Protein AF-A0A941VTG6-F1 (afdb_monomer)

Foldseek 3Di:
DVVVVCVVPDDDDQVCRVCVVAPQQPQQSQLVCQCVPPDPVSHQPDPVSSVVSNVVSVVPDPVVRVVPPDPPPPPPPPDPPPDDDDPDDDDDDDDDDDDDDDDDDDDPDDDDDDDDDDDDDDDDDDDDDDPDDDDDDDDDDDDPDDDDDDDPDPDPPPPPPVPPPPPDQDDQDDPVLCVDPVNNVVNLVSLVVLLPDPPRALLSNLVSLQSNLSSCVNVLVLVSSLVSLVVSLVSLVVHDDDPVSVVSNVVSVVVNVVSVVSVVVPDDD

Solvent-accessible surface area (backbone atoms only — not comparable to full-atom values): 17622 Å² total; per-residue (Å²): 115,70,72,59,54,51,65,72,68,48,78,80,79,51,69,56,78,74,38,71,93,50,93,70,53,70,55,44,53,50,51,50,51,27,63,66,38,91,49,74,88,57,29,55,93,42,73,67,56,43,50,55,51,48,51,56,30,54,72,70,48,59,69,83,64,63,74,64,68,77,80,73,72,77,75,74,78,82,62,84,77,77,80,73,77,85,77,84,76,90,73,82,82,88,89,81,81,88,83,88,88,80,86,90,88,86,90,86,86,86,82,80,95,79,91,79,87,78,82,85,77,79,91,77,81,89,76,84,84,82,85,78,84,83,81,82,81,83,91,79,80,95,72,92,71,82,78,75,86,76,72,84,72,75,73,78,75,80,68,78,71,81,77,77,72,80,68,76,81,76,78,81,69,57,73,68,41,46,71,37,80,88,39,22,65,60,36,33,54,53,21,52,52,45,42,69,37,86,86,48,54,42,59,58,24,15,52,20,26,36,52,37,13,51,44,27,46,77,70,70,37,37,73,61,12,48,55,26,37,54,51,13,49,60,34,40,71,72,28,77,86,52,74,69,46,53,53,51,49,51,52,46,52,53,51,47,54,52,40,53,53,54,49,57,74,69,52,80,133

pLDDT: mean 77.05, std 21.74, range [31.14, 98.44]

Sequence (269 aa):
RETLTARLTSRPRSLQEAAPDRPLPAELQAVMDRALARRPEERHASAVEFAAALDAALDSMPADAADATPTVRLDTATGPVRSVPPTVRVRSLAWVARVGLGVVILASAAIGIRQAMAPAAPDAPAGPSSAGNATVPPAVGDSVVSPPPASPRPAPAQRDRAGALTDPIPALPEPDAVLSPETRDASRARAEQIYRRPDAAPVLRAQAAFIVAQVFGEQGRYGDAETWVRRAAAVNDSAPTGGERDRRAERYRSFLSQIQLKQKDTTPP

Radius of gyration: 32.06 Å; Cα contacts (8 Å, |Δi|>4): 147; chains: 1; bounding box: 77×91×73 Å

Nearest PDB structures (foldseek):
  5bt1-assembly1_B  TM=7.807E-01  e=9.237E-01  Saccharomyces cerevisiae S288C
  8rte-assembly1_A  TM=8.018E-01  e=1.020E+00  Bacillus phage phi105
  5bt1-assembly1_A  TM=6.461E-01  e=6.534E-01  Saccharomyces cerevisiae S288C
  5a7d-assembly4_D  TM=8.139E-01  e=2.610E+00  Drosophila melanogaster

Mean predicted aligned error: 18.2 Å

Structure (mmCIF, N/CA/C/O backbone):
data_AF-A0A941VTG6-F1
#
_entry.id   AF-A0A941VTG6-F1
#
loop_
_atom_site.group_PDB
_atom_site.id
_atom_site.type_symbol
_atom_site.label_atom_id
_atom_site.label_alt_id
_atom_site.label_comp_id
_atom_site.label_asym_id
_atom_site.label_entity_id
_atom_site.label_seq_id
_atom_site.pdbx_PDB_ins_code
_atom_site.Cartn_x
_atom_site.Cartn_y
_atom_site.Cartn_z
_atom_site.occupancy
_atom_site.B_iso_or_equiv
_atom_site.auth_seq_id
_atom_site.auth_comp_id
_atom_site.auth_asym_id
_atom_site.auth_atom_id
_atom_site.pdbx_PDB_model_num
ATOM 1 N N . ARG A 1 1 ? 10.670 22.677 34.394 1.00 61.47 1 ARG A N 1
ATOM 2 C CA . ARG A 1 1 ? 9.492 23.306 33.740 1.00 61.47 1 ARG A CA 1
ATOM 3 C C . ARG A 1 1 ? 9.911 24.481 32.856 1.00 61.47 1 ARG A C 1
ATOM 5 O O . ARG A 1 1 ? 9.450 24.537 31.729 1.00 61.47 1 ARG A O 1
ATOM 12 N N . GLU A 1 2 ? 10.836 25.334 33.299 1.00 71.94 2 GLU A N 1
ATOM 13 C CA . GLU A 1 2 ? 11.329 26.498 32.533 1.00 71.94 2 GLU A CA 1
ATOM 14 C C . GLU A 1 2 ? 11.981 26.150 31.178 1.00 71.94 2 GLU A C 1
ATOM 16 O O . GLU A 1 2 ? 11.802 26.869 30.200 1.00 71.94 2 GLU A O 1
ATOM 21 N N . THR A 1 3 ? 12.634 24.990 31.062 1.00 77.50 3 THR A N 1
ATOM 22 C CA . THR A 1 3 ? 13.250 24.508 29.810 1.00 77.50 3 THR A CA 1
ATOM 23 C C . THR A 1 3 ? 12.254 24.155 28.702 1.00 77.50 3 THR A C 1
ATOM 25 O O . THR A 1 3 ? 12.609 24.204 27.527 1.00 77.50 3 THR A O 1
ATOM 28 N N . LEU A 1 4 ? 11.012 23.805 29.051 1.00 77.00 4 LEU A N 1
ATOM 29 C CA . LEU A 1 4 ? 9.966 23.458 28.081 1.00 77.00 4 LEU A CA 1
ATOM 30 C C . LEU A 1 4 ? 9.346 24.723 27.484 1.00 77.00 4 LEU A C 1
ATOM 32 O O . LEU A 1 4 ? 9.176 24.814 26.272 1.00 77.00 4 LEU A O 1
ATOM 36 N N . THR A 1 5 ? 9.096 25.728 28.325 1.00 82.12 5 THR A N 1
ATOM 37 C CA . THR A 1 5 ? 8.588 27.030 27.884 1.00 82.12 5 THR A CA 1
ATOM 38 C C . THR A 1 5 ? 9.606 27.750 27.001 1.00 82.12 5 THR A C 1
ATOM 40 O O . THR A 1 5 ? 9.232 28.239 25.942 1.00 82.12 5 THR A O 1
ATOM 43 N N . ALA A 1 6 ? 10.894 27.741 27.369 1.00 78.12 6 ALA A N 1
ATOM 44 C CA . ALA A 1 6 ? 11.949 28.377 26.575 1.00 78.12 6 ALA A CA 1
ATOM 45 C C . ALA A 1 6 ? 12.089 27.778 25.163 1.00 78.12 6 ALA A C 1
ATOM 47 O O . ALA A 1 6 ? 12.321 28.512 24.209 1.00 78.12 6 ALA A O 1
ATOM 48 N N . ARG A 1 7 ? 11.896 26.459 25.013 1.00 73.81 7 ARG A N 1
ATOM 49 C CA . ARG A 1 7 ? 11.949 25.776 23.707 1.00 73.81 7 ARG A CA 1
ATOM 50 C C . ARG A 1 7 ? 10.741 26.067 22.818 1.00 73.81 7 ARG A C 1
ATOM 52 O O . ARG A 1 7 ? 10.862 26.003 21.601 1.00 73.81 7 ARG A O 1
ATOM 59 N N . LEU A 1 8 ? 9.588 26.368 23.413 1.00 78.50 8 LEU A N 1
ATOM 60 C CA . LEU A 1 8 ? 8.365 26.694 22.675 1.00 78.50 8 LEU A CA 1
ATOM 61 C C . LEU A 1 8 ? 8.323 28.157 22.214 1.00 78.50 8 LEU A C 1
ATOM 63 O O . LEU A 1 8 ? 7.637 28.468 21.245 1.00 78.50 8 LEU A O 1
ATOM 67 N N . THR A 1 9 ? 9.039 29.056 22.895 1.00 83.06 9 THR A N 1
ATOM 68 C CA . THR A 1 9 ? 9.042 30.493 22.577 1.00 83.06 9 THR A CA 1
ATOM 69 C C . THR A 1 9 ? 10.266 30.940 21.782 1.00 83.06 9 THR A C 1
ATOM 71 O O . THR A 1 9 ? 10.206 31.971 21.107 1.00 83.06 9 THR A O 1
ATOM 74 N N . SER A 1 10 ? 11.363 30.177 21.818 1.00 84.31 10 SER A N 1
ATOM 75 C CA . SER A 1 10 ? 12.550 30.428 20.999 1.00 84.31 10 SER A CA 1
ATOM 76 C C . SER A 1 10 ? 12.223 30.394 19.504 1.00 84.31 10 SER A C 1
ATOM 78 O O . SER A 1 10 ? 11.464 29.541 19.042 1.00 84.31 10 SER A O 1
ATOM 80 N N . ARG A 1 11 ? 12.817 31.316 18.736 1.00 81.62 11 ARG A N 1
ATOM 81 C CA . ARG A 1 11 ? 12.735 31.305 17.269 1.00 81.62 11 ARG A CA 1
ATOM 82 C C . ARG A 1 11 ? 13.247 29.949 16.744 1.00 81.62 11 ARG A C 1
ATOM 84 O O . ARG A 1 11 ? 14.277 29.489 17.240 1.00 81.62 11 ARG A O 1
ATOM 91 N N . PRO A 1 12 ? 12.563 29.313 15.773 1.00 79.50 12 PRO A N 1
ATOM 92 C CA . PRO A 1 12 ? 13.083 28.113 15.129 1.00 79.50 12 PRO A CA 1
ATOM 93 C C . PRO A 1 12 ? 14.469 28.403 14.549 1.00 79.50 12 PRO A C 1
ATOM 95 O O . PRO A 1 12 ? 14.667 29.447 13.925 1.00 79.50 12 PRO A O 1
ATOM 98 N N . ARG A 1 13 ? 15.418 27.495 14.782 1.00 85.81 13 ARG A N 1
ATOM 99 C CA . ARG A 1 13 ? 16.745 27.540 14.161 1.00 85.81 13 ARG A CA 1
ATOM 100 C C . ARG A 1 13 ? 16.585 27.350 12.647 1.00 85.81 13 ARG A C 1
ATOM 102 O O . ARG A 1 13 ? 15.814 26.481 12.240 1.00 85.81 13 ARG A O 1
ATOM 109 N N . SER A 1 14 ? 17.287 28.141 11.836 1.00 88.38 14 SER A N 1
ATOM 110 C CA . SER A 1 14 ? 17.290 27.963 10.373 1.00 88.38 14 SER A CA 1
ATOM 111 C C . SER A 1 14 ? 17.978 26.644 9.990 1.00 88.38 14 SER A C 1
ATOM 113 O O . SER A 1 14 ? 18.766 26.104 10.773 1.00 88.38 14 SER A O 1
ATOM 115 N N . LEU A 1 15 ? 17.710 26.090 8.799 1.00 86.38 15 LEU A N 1
ATOM 116 C CA . LEU A 1 15 ? 18.369 24.838 8.399 1.00 86.38 15 LEU A CA 1
ATOM 117 C C . LEU A 1 15 ? 19.873 25.040 8.209 1.00 86.38 15 LEU A C 1
ATOM 119 O O . LEU A 1 15 ? 20.649 24.154 8.554 1.00 86.38 15 LEU A O 1
ATOM 123 N N . GLN A 1 16 ? 20.285 26.221 7.747 1.00 87.12 16 GLN A N 1
ATOM 124 C CA . GLN A 1 16 ? 21.695 26.579 7.596 1.00 87.12 16 GLN A CA 1
ATOM 125 C C . GLN A 1 16 ? 22.429 26.641 8.945 1.00 87.12 16 GLN A C 1
ATOM 127 O O . GLN A 1 16 ? 23.558 26.177 9.057 1.00 87.12 16 GLN A O 1
ATOM 132 N N . GLU A 1 17 ? 21.778 27.137 10.001 1.00 89.19 17 GLU A N 1
ATOM 133 C CA . GLU A 1 17 ? 22.331 27.086 11.362 1.00 89.19 17 GLU A CA 1
ATOM 134 C C . GLU A 1 17 ? 22.347 25.663 11.936 1.00 89.19 17 GLU A C 1
ATOM 136 O O . GLU A 1 17 ? 23.191 25.332 12.769 1.00 89.19 17 GLU A O 1
ATOM 141 N N . ALA A 1 18 ? 21.382 24.823 11.552 1.00 88.06 18 ALA A N 1
ATOM 142 C CA . ALA A 1 18 ? 21.310 23.438 12.005 1.00 88.06 18 ALA A CA 1
ATOM 143 C C . ALA A 1 18 ? 22.350 22.535 11.319 1.00 88.06 18 ALA A C 1
ATOM 145 O O . ALA A 1 18 ? 22.785 21.558 11.927 1.00 88.06 18 ALA A O 1
ATOM 146 N N . ALA A 1 19 ? 22.746 22.861 10.087 1.00 88.56 19 ALA A N 1
ATOM 147 C CA . ALA A 1 19 ? 23.693 22.100 9.280 1.00 88.56 19 ALA A CA 1
ATOM 148 C C . ALA A 1 19 ? 24.656 23.035 8.513 1.00 88.56 19 ALA A C 1
ATOM 150 O O . ALA A 1 19 ? 24.579 23.108 7.286 1.00 88.56 19 ALA A O 1
ATOM 151 N N . PRO A 1 20 ? 25.576 23.734 9.208 1.00 88.94 20 PRO A N 1
ATOM 152 C CA . PRO A 1 20 ? 26.475 24.709 8.581 1.00 88.94 20 PRO A CA 1
ATOM 153 C C . PRO A 1 20 ? 27.428 24.082 7.554 1.00 88.94 20 PRO A C 1
ATOM 155 O O . PRO A 1 20 ? 27.852 24.754 6.619 1.00 88.94 20 PRO A O 1
ATOM 158 N N . ASP A 1 21 ? 27.719 22.788 7.693 1.00 89.25 21 ASP A N 1
ATOM 159 C CA . ASP A 1 21 ? 28.625 22.054 6.805 1.00 89.25 21 ASP A CA 1
ATOM 160 C C . ASP A 1 21 ? 27.969 21.631 5.478 1.00 89.25 21 ASP A C 1
ATOM 162 O O . ASP A 1 21 ? 28.619 21.006 4.641 1.00 89.25 21 ASP A O 1
ATOM 166 N N . ARG A 1 22 ? 26.673 21.923 5.274 1.00 84.75 22 ARG A N 1
ATOM 167 C CA . ARG A 1 22 ? 25.944 21.561 4.052 1.00 84.75 22 ARG A CA 1
ATOM 168 C C . ARG A 1 22 ? 25.482 22.809 3.301 1.00 84.75 22 ARG A C 1
ATOM 170 O O . ARG A 1 22 ? 24.672 23.566 3.840 1.00 84.75 22 ARG A O 1
ATOM 177 N N . PRO A 1 23 ? 25.919 23.008 2.046 1.00 85.19 23 PRO A N 1
ATOM 178 C CA . PRO A 1 23 ? 25.383 24.068 1.206 1.00 85.19 23 PRO A CA 1
ATOM 179 C C . PRO A 1 23 ? 23.952 23.701 0.795 1.00 85.19 23 PRO A C 1
ATOM 181 O O . PRO A 1 23 ? 23.725 22.995 -0.182 1.00 85.19 23 PRO A O 1
ATOM 184 N N . LEU A 1 24 ? 22.974 24.139 1.585 1.00 86.38 24 LEU A N 1
ATOM 185 C CA . LEU A 1 24 ? 21.562 23.986 1.249 1.00 86.38 24 LEU A CA 1
ATOM 186 C C . LEU A 1 24 ? 21.162 25.063 0.228 1.00 86.38 24 LEU A C 1
ATOM 188 O O . LEU A 1 24 ? 21.501 26.233 0.432 1.00 86.38 24 LEU A O 1
ATOM 192 N N . PRO A 1 25 ? 20.424 24.712 -0.842 1.00 91.12 25 PRO A N 1
ATOM 193 C CA . PRO A 1 25 ? 19.873 25.696 -1.763 1.00 91.12 25 PRO A CA 1
ATOM 194 C C . PRO A 1 25 ? 19.000 26.714 -1.022 1.00 91.12 25 PRO A C 1
ATOM 196 O O . PRO A 1 25 ? 18.198 26.352 -0.156 1.00 91.12 25 PRO A O 1
ATOM 199 N N . ALA A 1 26 ? 19.124 27.992 -1.386 1.00 92.12 26 ALA A N 1
ATOM 200 C CA . ALA A 1 26 ? 18.319 29.061 -0.791 1.00 92.12 26 ALA A CA 1
ATOM 201 C C . ALA A 1 26 ? 16.809 28.825 -0.989 1.00 92.12 26 ALA A C 1
ATOM 203 O O . ALA A 1 26 ? 16.002 29.184 -0.132 1.00 92.12 26 ALA A O 1
ATOM 204 N N . GLU A 1 27 ? 16.431 28.169 -2.086 1.00 95.25 27 GLU A N 1
ATOM 205 C CA . GLU A 1 27 ? 15.047 27.817 -2.408 1.00 95.25 27 GLU A CA 1
ATOM 206 C C . GLU A 1 27 ? 14.459 26.816 -1.410 1.00 95.25 27 GLU A C 1
ATOM 208 O O . GLU A 1 27 ? 13.352 27.016 -0.913 1.00 95.25 27 GLU A O 1
ATOM 213 N N . LEU A 1 28 ? 15.227 25.792 -1.024 1.00 94.94 28 LEU A N 1
ATOM 214 C CA . LEU A 1 28 ? 14.797 24.811 -0.028 1.00 94.94 28 LEU A CA 1
ATOM 215 C C . LEU A 1 28 ? 14.574 25.469 1.341 1.00 94.94 28 LEU A C 1
ATOM 217 O O . LEU A 1 28 ? 13.582 25.190 2.018 1.00 94.94 28 LEU A O 1
ATOM 221 N N . GLN A 1 29 ? 15.467 26.383 1.732 1.00 93.81 29 GLN A N 1
ATOM 222 C CA . GLN A 1 29 ? 15.301 27.177 2.950 1.00 93.81 29 GLN A CA 1
ATOM 223 C C . GLN A 1 29 ? 14.023 28.028 2.879 1.00 93.81 29 GLN A C 1
ATOM 225 O O . GLN A 1 29 ? 13.246 28.018 3.831 1.00 93.81 29 GLN A O 1
ATOM 230 N N . ALA A 1 30 ? 13.747 28.681 1.745 1.00 95.62 30 ALA A N 1
ATOM 231 C CA . ALA A 1 30 ? 12.535 29.478 1.557 1.00 95.62 30 ALA A CA 1
ATOM 232 C C . ALA A 1 30 ? 11.247 28.637 1.642 1.00 95.62 30 ALA A C 1
ATOM 234 O O . ALA A 1 30 ? 10.276 29.058 2.276 1.00 95.62 30 ALA A O 1
ATOM 235 N N . VAL A 1 31 ? 11.233 27.432 1.060 1.00 96.94 31 VAL A N 1
ATOM 236 C CA . VAL A 1 31 ? 10.090 26.503 1.143 1.00 96.94 31 VAL A CA 1
ATOM 237 C C . VAL A 1 31 ? 9.813 26.104 2.592 1.00 96.94 31 VAL A C 1
ATOM 239 O O . VAL A 1 31 ? 8.653 26.094 3.017 1.00 96.94 31 VAL A O 1
ATOM 242 N N . MET A 1 32 ? 10.869 25.817 3.356 1.00 95.50 32 MET A N 1
ATOM 243 C CA . MET A 1 32 ? 10.779 25.413 4.760 1.00 95.50 32 MET A CA 1
ATOM 244 C C . MET A 1 32 ? 10.403 26.578 5.679 1.00 95.50 32 MET A C 1
ATOM 246 O O . MET A 1 32 ? 9.559 26.407 6.558 1.00 95.50 32 MET A O 1
ATOM 250 N N . ASP A 1 33 ? 10.940 27.775 5.441 1.00 94.44 33 ASP A N 1
ATOM 251 C CA . ASP A 1 33 ? 10.552 28.990 6.163 1.00 94.44 33 ASP A CA 1
ATOM 252 C C . ASP A 1 33 ? 9.075 29.321 5.937 1.00 94.44 33 ASP A C 1
ATOM 254 O O . ASP A 1 33 ? 8.359 29.637 6.890 1.00 94.44 33 ASP A O 1
ATOM 258 N N . ARG A 1 34 ? 8.587 29.165 4.699 1.00 96.69 34 ARG A N 1
ATOM 259 C CA . ARG A 1 34 ? 7.170 29.334 4.365 1.00 96.69 34 ARG A CA 1
ATOM 260 C C . ARG A 1 34 ? 6.299 28.287 5.061 1.00 96.69 34 ARG A C 1
ATOM 262 O O . ARG A 1 34 ? 5.301 28.632 5.686 1.00 96.69 34 ARG A O 1
ATOM 269 N N . ALA A 1 35 ? 6.686 27.010 5.028 1.00 95.75 35 ALA A N 1
ATOM 270 C CA . ALA A 1 35 ? 5.953 25.937 5.706 1.00 95.75 35 ALA A CA 1
ATOM 271 C C . ALA A 1 35 ? 5.854 26.153 7.231 1.00 95.75 35 ALA A C 1
ATOM 273 O O . ALA A 1 35 ? 4.835 25.827 7.845 1.00 95.75 35 ALA A O 1
ATOM 274 N N . LEU A 1 36 ? 6.895 26.738 7.832 1.00 92.56 36 LEU A N 1
ATOM 275 C CA . LEU A 1 36 ? 7.001 27.010 9.267 1.00 92.56 36 LEU A CA 1
ATOM 276 C C . LEU A 1 36 ? 6.565 28.430 9.666 1.00 92.56 36 LEU A C 1
ATOM 278 O O . LEU A 1 36 ? 6.713 28.809 10.834 1.00 92.56 36 LEU A O 1
ATOM 282 N N . ALA A 1 37 ? 6.009 29.214 8.739 1.00 93.94 37 ALA A N 1
ATOM 283 C CA . ALA A 1 37 ? 5.583 30.578 9.012 1.00 93.94 37 ALA A CA 1
ATOM 284 C C . ALA A 1 37 ? 4.564 30.626 10.164 1.00 93.94 37 ALA A C 1
ATOM 286 O O . ALA A 1 37 ? 3.726 29.736 10.350 1.00 93.94 37 ALA A O 1
ATOM 287 N N . ARG A 1 38 ? 4.622 31.676 10.991 1.00 88.56 38 ARG A N 1
ATOM 288 C CA . ARG A 1 38 ? 3.730 31.788 12.159 1.00 88.56 38 ARG A CA 1
ATOM 289 C C . ARG A 1 38 ? 2.280 31.999 11.745 1.00 88.56 38 ARG A C 1
ATOM 291 O O . ARG A 1 38 ? 1.389 31.452 12.392 1.00 88.56 38 ARG A O 1
ATOM 298 N N . ARG A 1 39 ? 2.061 32.779 10.688 1.00 93.69 39 ARG A N 1
ATOM 299 C CA . ARG A 1 39 ? 0.736 33.101 10.169 1.00 93.69 39 ARG A CA 1
ATOM 300 C C . ARG A 1 39 ? 0.310 32.079 9.113 1.00 93.69 39 ARG A C 1
ATOM 302 O O . ARG A 1 39 ? 1.127 31.754 8.255 1.00 93.69 39 ARG A O 1
ATOM 309 N N . PRO A 1 40 ? -0.921 31.547 9.166 1.00 93.06 40 PRO A N 1
ATOM 310 C CA . PRO A 1 40 ? -1.383 30.546 8.206 1.00 93.06 40 PRO A CA 1
ATOM 311 C C . PRO A 1 40 ? -1.413 31.066 6.761 1.00 93.06 40 PRO A C 1
ATOM 313 O O . PRO A 1 40 ? -1.127 30.301 5.851 1.00 93.06 40 PRO A O 1
ATOM 316 N N . GLU A 1 41 ? -1.683 32.353 6.545 1.00 95.50 41 GLU A N 1
ATOM 317 C CA . GLU A 1 41 ? -1.670 32.998 5.226 1.00 95.50 41 GLU A CA 1
ATOM 318 C C . GLU A 1 41 ? -0.269 33.103 4.603 1.00 95.50 41 GLU A C 1
ATOM 320 O O . GLU A 1 41 ? -0.138 33.209 3.387 1.00 95.50 41 GLU A O 1
ATOM 325 N N . GLU A 1 42 ? 0.780 33.035 5.424 1.00 96.44 42 GLU A N 1
ATOM 326 C CA . GLU A 1 42 ? 2.172 32.995 4.972 1.00 96.44 42 GLU A CA 1
ATOM 327 C C . GLU A 1 42 ? 2.630 31.554 4.682 1.00 96.44 42 GLU A C 1
ATOM 329 O O . GLU A 1 42 ? 3.743 31.366 4.204 1.00 96.44 42 GLU A O 1
ATOM 334 N N . ARG A 1 43 ? 1.803 30.527 4.946 1.00 97.56 43 ARG A N 1
ATOM 335 C CA . ARG A 1 43 ? 2.133 29.116 4.678 1.00 97.56 43 ARG A CA 1
ATOM 336 C C . ARG A 1 43 ? 1.760 28.696 3.257 1.00 97.56 43 ARG A C 1
ATOM 338 O O . ARG A 1 43 ? 1.224 29.469 2.463 1.00 97.56 43 ARG A O 1
ATOM 345 N N . HIS A 1 44 ? 2.081 27.450 2.928 1.00 97.69 44 HIS A N 1
ATOM 346 C CA . HIS A 1 44 ? 1.489 26.765 1.778 1.00 97.69 44 HIS A CA 1
ATOM 347 C C . HIS A 1 44 ? 0.008 26.508 2.070 1.00 97.69 44 HIS A C 1
ATOM 349 O O . HIS A 1 44 ? -0.337 26.078 3.174 1.00 97.69 44 HIS A O 1
ATOM 355 N N . ALA A 1 45 ? -0.867 26.774 1.103 1.00 96.88 45 ALA A N 1
ATOM 356 C CA . ALA A 1 45 ? -2.312 26.641 1.269 1.00 96.88 45 ALA A CA 1
ATOM 357 C C . ALA A 1 45 ? -2.745 25.173 1.404 1.00 96.88 45 ALA A C 1
ATOM 359 O O . ALA A 1 45 ? -3.797 24.882 1.973 1.00 96.88 45 ALA A O 1
ATOM 360 N N . SER A 1 46 ? -1.936 24.236 0.897 1.00 97.06 46 SER A N 1
ATOM 361 C CA . SER A 1 46 ? -2.188 22.798 0.993 1.00 97.06 46 SER A CA 1
ATOM 362 C C . SER A 1 46 ? -0.901 21.970 1.076 1.00 97.06 46 SER A C 1
ATOM 364 O O . SER A 1 46 ? 0.185 22.432 0.725 1.00 97.06 46 SER A O 1
ATOM 366 N N . ALA A 1 47 ? -1.033 20.707 1.497 1.00 93.19 47 ALA A N 1
ATOM 367 C CA . ALA A 1 47 ? 0.074 19.747 1.493 1.00 93.19 47 ALA A CA 1
ATOM 368 C C . ALA A 1 47 ? 0.598 19.455 0.075 1.00 93.19 47 ALA A C 1
ATOM 370 O O . ALA A 1 47 ? 1.788 19.215 -0.099 1.00 93.19 47 ALA A O 1
ATOM 371 N N . VAL A 1 48 ? -0.280 19.508 -0.932 1.00 93.19 48 VAL A N 1
ATOM 372 C CA . VAL A 1 48 ? 0.085 19.288 -2.339 1.00 93.19 48 VAL A CA 1
ATOM 373 C C . VAL A 1 48 ? 0.937 20.444 -2.866 1.00 93.19 48 VAL A C 1
ATOM 375 O O . VAL A 1 48 ? 1.943 20.204 -3.522 1.00 93.19 48 VAL A O 1
ATOM 378 N N . GLU A 1 49 ? 0.588 21.689 -2.529 1.00 96.38 49 GLU A N 1
ATOM 379 C CA . GLU A 1 49 ? 1.398 22.868 -2.878 1.00 96.38 49 GLU A CA 1
ATOM 380 C C . GLU A 1 49 ? 2.781 22.811 -2.218 1.00 96.38 49 GLU A C 1
ATOM 382 O O . GLU A 1 49 ? 3.788 23.060 -2.876 1.00 96.38 49 GLU A O 1
ATOM 387 N N . PHE A 1 50 ? 2.839 22.417 -0.941 1.00 97.69 50 PHE A N 1
ATOM 388 C CA . PHE A 1 50 ? 4.109 22.213 -0.246 1.00 97.69 50 PHE A CA 1
ATOM 389 C C . PHE A 1 50 ? 4.972 21.145 -0.930 1.00 97.69 50 PHE A C 1
ATOM 391 O O . PHE A 1 50 ? 6.157 21.386 -1.141 1.00 97.69 50 PHE A O 1
ATOM 398 N N . ALA A 1 51 ? 4.390 19.996 -1.293 1.00 93.56 51 ALA A N 1
ATOM 399 C CA . ALA A 1 51 ? 5.112 18.927 -1.980 1.00 93.56 51 ALA A CA 1
ATOM 400 C C . ALA A 1 51 ? 5.670 19.403 -3.330 1.00 93.56 51 ALA A C 1
ATOM 402 O O . ALA A 1 51 ? 6.854 19.229 -3.588 1.00 93.56 51 ALA A O 1
ATOM 403 N N . ALA A 1 52 ? 4.861 20.098 -4.134 1.00 95.75 52 ALA A N 1
ATOM 404 C CA . ALA A 1 52 ? 5.303 20.643 -5.416 1.00 95.75 52 ALA A CA 1
ATOM 405 C C . ALA A 1 52 ? 6.428 21.685 -5.265 1.00 95.75 52 ALA A C 1
ATOM 407 O O . ALA A 1 52 ? 7.384 21.685 -6.037 1.00 95.75 52 ALA A O 1
ATOM 408 N N . ALA A 1 53 ? 6.336 22.566 -4.262 1.00 97.44 53 ALA A N 1
ATOM 409 C CA . ALA A 1 53 ? 7.379 23.550 -3.980 1.00 97.44 53 ALA A CA 1
ATOM 410 C C . ALA A 1 53 ? 8.675 22.891 -3.481 1.00 97.44 53 ALA A C 1
ATOM 412 O O . ALA A 1 53 ? 9.768 23.343 -3.819 1.00 97.44 53 ALA A O 1
ATOM 413 N N . LEU A 1 54 ? 8.553 21.825 -2.687 1.00 96.69 54 LEU A N 1
ATOM 414 C CA . LEU A 1 54 ? 9.686 21.053 -2.194 1.00 96.69 54 LEU A CA 1
ATOM 415 C C . LEU A 1 54 ? 10.390 20.301 -3.328 1.00 96.69 54 LEU A C 1
ATOM 417 O O . LEU A 1 54 ? 11.612 20.372 -3.403 1.00 96.69 54 LEU A O 1
ATOM 421 N N . ASP A 1 55 ? 9.640 19.645 -4.214 1.00 95.31 55 ASP A N 1
ATOM 422 C CA . ASP A 1 55 ? 10.194 18.949 -5.381 1.00 95.31 55 ASP A CA 1
ATOM 423 C C . ASP A 1 55 ? 10.943 19.929 -6.297 1.00 95.31 55 ASP A C 1
ATOM 425 O O . ASP A 1 55 ? 12.101 19.692 -6.631 1.00 95.31 55 ASP A O 1
ATOM 429 N N . ALA A 1 56 ? 10.355 21.095 -6.596 1.00 95.88 56 ALA A N 1
ATOM 430 C CA . ALA A 1 56 ? 11.019 22.129 -7.394 1.00 95.88 56 ALA A CA 1
ATOM 431 C C . ALA A 1 56 ? 12.331 22.633 -6.757 1.00 95.88 56 ALA A C 1
ATOM 433 O O . ALA A 1 56 ? 13.314 22.864 -7.459 1.00 95.88 56 ALA A O 1
ATOM 434 N N . ALA A 1 57 ? 12.364 22.775 -5.427 1.00 95.12 57 ALA A N 1
ATOM 435 C CA . ALA A 1 57 ? 13.566 23.178 -4.696 1.00 95.12 57 ALA A CA 1
ATOM 436 C C . ALA A 1 57 ? 14.631 22.068 -4.596 1.00 95.12 57 ALA A C 1
ATOM 438 O O . ALA A 1 57 ? 15.797 22.355 -4.323 1.00 95.12 57 ALA A O 1
ATOM 439 N N . LEU A 1 58 ? 14.245 20.799 -4.759 1.00 91.00 58 LEU A N 1
ATOM 440 C CA . LEU A 1 58 ? 15.177 19.674 -4.845 1.00 91.00 58 LEU A CA 1
ATOM 441 C C . LEU A 1 58 ? 15.754 19.541 -6.257 1.00 91.00 58 LEU A C 1
ATOM 443 O O . LEU A 1 58 ? 16.943 19.262 -6.390 1.00 91.00 58 LEU A O 1
ATOM 447 N N . ASP A 1 59 ? 14.958 19.817 -7.290 1.00 91.50 59 ASP A N 1
ATOM 448 C CA . ASP A 1 59 ? 15.408 19.822 -8.687 1.00 91.50 59 ASP A CA 1
ATOM 449 C C . ASP A 1 59 ? 16.427 20.935 -8.984 1.00 91.50 59 ASP A C 1
ATOM 451 O O . ASP A 1 59 ? 17.264 20.793 -9.876 1.00 91.50 59 ASP A O 1
ATOM 455 N N . SER A 1 60 ? 16.406 22.035 -8.223 1.00 87.38 60 SER A N 1
ATOM 456 C CA . SER A 1 60 ? 17.408 23.105 -8.323 1.00 87.38 60 SER A CA 1
ATOM 457 C C . SER A 1 60 ? 18.714 22.808 -7.576 1.00 87.38 60 SER A C 1
ATOM 459 O O . SER A 1 60 ? 19.653 23.612 -7.616 1.00 87.38 60 SER A O 1
ATOM 461 N N . MET A 1 61 ? 18.813 21.657 -6.901 1.00 86.81 61 MET A N 1
ATOM 462 C CA . MET A 1 61 ? 20.019 21.266 -6.184 1.00 86.81 61 MET A CA 1
ATOM 463 C C . MET A 1 61 ? 21.135 20.893 -7.180 1.00 86.81 61 MET A C 1
ATOM 465 O O . MET A 1 61 ? 20.924 20.058 -8.062 1.00 86.81 61 MET A O 1
ATOM 469 N N . PRO A 1 62 ? 22.344 21.477 -7.061 1.00 83.44 62 PRO A N 1
ATOM 470 C CA . PRO A 1 62 ? 23.457 21.115 -7.932 1.00 83.44 62 PRO A CA 1
ATOM 471 C C . PRO A 1 62 ? 23.810 19.635 -7.749 1.00 83.44 62 PRO A C 1
ATOM 473 O O . PRO A 1 62 ? 23.867 19.144 -6.620 1.00 83.44 62 PRO A O 1
ATOM 476 N N . ALA A 1 63 ? 24.084 18.934 -8.854 1.00 78.56 63 ALA A N 1
ATOM 477 C CA . ALA A 1 63 ? 24.385 17.498 -8.856 1.00 78.56 63 ALA A CA 1
ATOM 478 C C . ALA A 1 63 ? 25.551 17.122 -7.917 1.00 78.56 63 ALA A C 1
ATOM 480 O O . ALA A 1 63 ? 25.528 16.056 -7.310 1.00 78.56 63 ALA A O 1
ATOM 481 N N . ASP A 1 64 ? 26.501 18.037 -7.699 1.00 72.12 64 ASP A N 1
ATOM 482 C CA . ASP A 1 64 ? 27.624 17.852 -6.769 1.00 72.12 64 ASP A CA 1
ATOM 483 C C . ASP A 1 64 ? 27.182 17.670 -5.301 1.00 72.12 64 ASP A C 1
ATOM 485 O O . ASP A 1 64 ? 27.905 17.085 -4.496 1.00 72.12 64 ASP A O 1
ATOM 489 N N . ALA A 1 65 ? 25.985 18.141 -4.930 1.00 64.75 65 ALA A N 1
ATOM 490 C CA . ALA A 1 65 ? 25.402 17.913 -3.607 1.00 64.75 65 ALA A CA 1
ATOM 491 C C . ALA A 1 65 ? 24.664 16.563 -3.500 1.00 64.75 65 ALA A C 1
ATOM 493 O O . ALA A 1 65 ? 24.455 16.074 -2.388 1.00 64.75 65 ALA A O 1
ATOM 494 N N . ALA A 1 66 ? 24.296 15.943 -4.628 1.00 59.62 66 ALA A N 1
ATOM 495 C CA . ALA A 1 66 ? 23.589 14.662 -4.667 1.00 59.62 66 ALA A CA 1
ATOM 496 C C . ALA A 1 66 ? 24.521 13.460 -4.419 1.00 59.62 66 ALA A C 1
ATOM 498 O O . ALA A 1 66 ? 24.088 12.453 -3.854 1.00 59.62 66 ALA A O 1
ATOM 499 N N . ASP A 1 67 ? 25.810 13.584 -4.754 1.00 58.72 67 ASP A N 1
ATOM 500 C CA . ASP A 1 67 ? 26.811 12.530 -4.529 1.00 58.72 67 ASP A CA 1
ATOM 501 C C . ASP A 1 67 ? 27.207 12.367 -3.055 1.00 58.72 67 ASP A C 1
ATOM 503 O O . ASP A 1 67 ? 27.710 11.314 -2.646 1.00 58.72 67 ASP A O 1
ATOM 507 N N . ALA A 1 68 ? 26.890 13.350 -2.208 1.00 61.34 68 ALA A N 1
ATOM 508 C CA . ALA A 1 68 ? 26.974 13.226 -0.759 1.00 61.34 68 ALA A CA 1
ATOM 509 C C . ALA A 1 68 ? 25.804 12.388 -0.214 1.00 61.34 68 ALA A C 1
ATOM 511 O O . ALA A 1 68 ? 25.029 12.857 0.618 1.00 61.34 68 ALA A O 1
ATOM 512 N N . THR A 1 69 ? 25.670 11.141 -0.681 1.00 49.88 69 THR A N 1
ATOM 513 C CA . THR A 1 69 ? 24.711 10.157 -0.161 1.00 49.88 69 THR A CA 1
ATOM 514 C C . THR A 1 69 ? 24.800 10.115 1.366 1.00 49.88 69 THR A C 1
ATOM 516 O O . THR A 1 69 ? 25.785 9.632 1.935 1.00 49.88 69 THR A O 1
ATOM 519 N N . PRO A 1 70 ? 23.780 10.613 2.084 1.00 53.59 70 PRO A N 1
ATOM 520 C CA . PRO A 1 70 ? 23.811 10.615 3.523 1.00 53.59 70 PRO A CA 1
ATOM 521 C C . PRO A 1 70 ? 23.382 9.224 3.978 1.00 53.59 70 PRO A C 1
ATOM 523 O O . PRO A 1 70 ? 22.209 8.973 4.252 1.00 53.59 70 PRO A O 1
ATOM 526 N N . THR A 1 71 ? 24.331 8.305 4.138 1.00 45.72 71 THR A N 1
ATOM 527 C CA . THR A 1 71 ? 24.165 7.261 5.150 1.00 45.72 71 THR A CA 1
ATOM 528 C C . THR A 1 71 ? 24.180 7.948 6.510 1.00 45.72 71 THR A C 1
ATOM 530 O O . THR A 1 71 ? 25.191 7.961 7.209 1.00 45.72 71 THR A O 1
ATOM 533 N N . VAL A 1 72 ? 23.050 8.548 6.896 1.00 46.41 72 VAL A N 1
ATOM 534 C CA . VAL A 1 72 ? 22.763 8.785 8.306 1.00 46.41 72 VAL A CA 1
ATOM 535 C C . VAL A 1 72 ? 22.649 7.395 8.912 1.00 46.41 72 VAL A C 1
ATOM 537 O O . VAL A 1 72 ? 21.590 6.769 8.894 1.00 46.41 72 VAL A O 1
ATOM 540 N N . ARG A 1 73 ? 23.769 6.877 9.421 1.00 40.09 73 ARG A N 1
ATOM 541 C CA . ARG A 1 73 ? 23.709 5.888 10.485 1.00 40.09 73 ARG A CA 1
ATOM 542 C C . ARG A 1 73 ? 22.983 6.591 11.620 1.00 40.09 73 ARG A C 1
ATOM 544 O O . ARG A 1 73 ? 23.555 7.440 12.295 1.00 40.09 73 ARG A O 1
ATOM 551 N N . LEU A 1 74 ? 21.697 6.288 11.791 1.00 40.81 74 LEU A N 1
ATOM 552 C CA . LEU A 1 74 ? 21.111 6.410 13.112 1.00 40.81 74 LEU A CA 1
ATOM 553 C C . LEU A 1 74 ? 21.931 5.461 13.981 1.00 40.81 74 LEU A C 1
ATOM 555 O O . LEU A 1 74 ? 21.685 4.256 13.995 1.00 40.81 74 LEU A O 1
ATOM 559 N N . ASP A 1 75 ? 22.931 5.998 14.671 1.00 41.25 75 ASP A N 1
ATOM 560 C CA . ASP A 1 75 ? 23.464 5.358 15.856 1.00 41.25 75 ASP A CA 1
ATOM 561 C C . ASP A 1 75 ? 22.317 5.349 16.868 1.00 41.25 75 ASP A C 1
ATOM 563 O O . ASP A 1 75 ? 22.151 6.244 17.696 1.00 41.25 75 ASP A O 1
ATOM 567 N N . THR A 1 76 ? 21.461 4.331 16.775 1.00 47.75 76 THR A N 1
ATOM 568 C CA . THR A 1 76 ? 20.722 3.837 17.927 1.00 47.75 76 THR A CA 1
ATOM 569 C C . THR A 1 76 ? 21.779 3.477 18.950 1.00 47.75 76 THR A C 1
ATOM 571 O O . THR A 1 76 ? 22.346 2.384 18.915 1.00 47.75 76 THR A O 1
ATOM 574 N N . ALA A 1 77 ? 22.090 4.438 19.818 1.00 41.59 77 ALA A N 1
ATOM 575 C CA . ALA A 1 77 ? 22.906 4.239 20.991 1.00 41.59 77 ALA A CA 1
ATOM 576 C C . ALA A 1 77 ? 22.292 3.072 21.767 1.00 41.59 77 ALA A C 1
ATOM 578 O O . ALA A 1 77 ? 21.341 3.226 22.531 1.00 41.59 77 ALA A O 1
ATOM 579 N N . THR A 1 78 ? 22.843 1.884 21.539 1.00 45.16 78 THR A N 1
ATOM 580 C CA . THR A 1 78 ? 22.606 0.686 22.334 1.00 45.16 78 THR A CA 1
ATOM 581 C C . THR A 1 78 ? 23.433 0.867 23.601 1.00 45.16 78 THR A C 1
ATOM 583 O O . THR A 1 78 ? 24.411 0.172 23.851 1.00 45.16 78 THR A O 1
ATOM 586 N N . GLY A 1 79 ? 23.100 1.902 24.372 1.00 50.59 79 GLY A N 1
ATOM 587 C CA . GLY A 1 79 ? 23.515 1.971 25.759 1.00 50.59 79 GLY A CA 1
ATOM 588 C C . GLY A 1 79 ? 22.750 0.886 26.517 1.00 50.59 79 GLY A C 1
ATOM 589 O O . GLY A 1 79 ? 21.568 0.676 26.227 1.00 50.59 79 GLY A O 1
ATOM 590 N N . PRO A 1 80 ? 23.376 0.177 27.470 1.00 48.41 80 PRO A N 1
ATOM 591 C CA . PRO A 1 80 ? 22.660 -0.769 28.310 1.00 48.41 80 PRO A CA 1
ATOM 592 C C . PRO A 1 80 ? 21.533 -0.018 29.019 1.00 48.41 80 PRO A C 1
ATOM 594 O O . PRO A 1 80 ? 21.770 0.871 29.840 1.00 48.41 80 PRO A O 1
ATOM 597 N N . VAL A 1 81 ? 20.292 -0.357 28.670 1.00 41.75 81 VAL A N 1
ATOM 598 C CA . VAL A 1 81 ? 19.106 0.128 29.367 1.00 41.75 81 VAL A CA 1
ATOM 599 C C . VAL A 1 81 ? 19.225 -0.371 30.801 1.00 41.75 81 VAL A C 1
ATOM 601 O O . VAL A 1 81 ? 19.018 -1.548 31.088 1.00 41.75 81 VAL A O 1
ATOM 604 N N . ARG A 1 82 ? 19.617 0.524 31.710 1.00 47.22 82 ARG A N 1
ATOM 605 C CA . ARG A 1 82 ? 19.588 0.272 33.147 1.00 47.22 82 ARG A CA 1
ATOM 606 C C . ARG A 1 82 ? 18.121 0.061 33.502 1.00 47.22 82 ARG A C 1
ATOM 608 O O . ARG A 1 82 ? 17.345 1.012 33.532 1.00 47.22 82 ARG A O 1
ATOM 615 N N . SER A 1 83 ? 17.740 -1.196 33.697 1.00 38.47 83 SER A N 1
ATOM 616 C CA . SER A 1 83 ? 16.405 -1.606 34.113 1.00 38.47 83 SER A CA 1
ATOM 617 C C . SER A 1 83 ? 16.093 -0.973 35.467 1.00 38.47 83 SER A C 1
ATOM 619 O O . SER A 1 83 ? 16.509 -1.471 36.513 1.00 38.47 83 SER A O 1
ATOM 621 N N . VAL A 1 84 ? 15.404 0.165 35.449 1.00 47.19 84 VAL A N 1
ATOM 622 C CA . VAL A 1 84 ? 14.801 0.736 36.650 1.00 47.19 84 VAL A CA 1
ATOM 623 C C . VAL A 1 84 ? 13.562 -0.114 36.947 1.00 47.19 84 VAL A C 1
ATOM 625 O O . VAL A 1 84 ? 12.675 -0.186 36.094 1.00 47.19 84 VAL A O 1
ATOM 628 N N . PRO A 1 85 ? 13.488 -0.800 38.101 1.00 45.47 85 PRO A N 1
ATOM 629 C CA . PRO A 1 85 ? 12.326 -1.610 38.438 1.00 45.47 85 PRO A CA 1
ATOM 630 C C . PRO A 1 85 ? 11.081 -0.713 38.547 1.00 45.47 85 PRO A C 1
ATOM 632 O O . PRO A 1 85 ? 11.151 0.354 39.169 1.00 45.47 85 PRO A O 1
ATOM 635 N N . PRO A 1 86 ? 9.933 -1.114 37.970 1.00 43.03 86 PRO A N 1
ATOM 636 C CA . PRO A 1 86 ? 8.702 -0.350 38.088 1.00 43.03 86 PRO A CA 1
ATOM 637 C C . PRO A 1 86 ? 8.206 -0.425 39.535 1.00 43.03 86 PRO A C 1
ATOM 639 O O . PRO A 1 86 ? 7.630 -1.419 39.970 1.00 43.03 86 PRO A O 1
ATOM 642 N N . THR A 1 87 ? 8.419 0.641 40.305 1.00 42.56 87 THR A N 1
ATOM 643 C CA . THR A 1 87 ? 7.711 0.824 41.573 1.00 42.56 87 THR A CA 1
ATOM 644 C C . THR A 1 87 ? 6.303 1.306 41.252 1.00 42.56 87 THR A C 1
ATOM 646 O O . THR A 1 87 ? 6.061 2.479 40.972 1.00 42.56 87 THR A O 1
ATOM 649 N N . VAL A 1 88 ? 5.353 0.373 41.255 1.00 42.09 88 VAL A N 1
ATOM 650 C CA . VAL A 1 88 ? 3.929 0.672 41.104 1.00 42.09 88 VAL A CA 1
ATOM 651 C C . VAL A 1 88 ? 3.455 1.378 42.376 1.00 42.09 88 VAL A C 1
ATOM 653 O O . VAL A 1 88 ? 3.064 0.749 43.355 1.00 42.09 88 VAL A O 1
ATOM 656 N N . ARG A 1 89 ? 3.507 2.713 42.383 1.00 39.81 89 ARG A N 1
ATOM 657 C CA . ARG A 1 89 ? 2.743 3.526 43.335 1.00 39.81 89 ARG A CA 1
ATOM 658 C C . ARG A 1 89 ? 1.380 3.815 42.730 1.00 39.81 89 ARG A C 1
ATOM 660 O O . ARG A 1 89 ? 1.216 4.748 41.950 1.00 39.81 89 ARG A O 1
ATOM 667 N N . VAL A 1 90 ? 0.403 3.010 43.130 1.00 46.16 90 VAL A N 1
ATOM 668 C CA . VAL A 1 90 ? -1.015 3.307 42.943 1.00 46.16 90 VAL A CA 1
ATOM 669 C C . VAL A 1 90 ? -1.328 4.547 43.782 1.00 46.16 90 VAL A C 1
ATOM 671 O O . VAL A 1 90 ? -1.337 4.491 45.011 1.00 46.16 90 VAL A O 1
ATOM 674 N N . ARG A 1 91 ? -1.528 5.692 43.127 1.00 40.25 91 ARG A N 1
ATOM 675 C CA . ARG A 1 91 ? -2.142 6.866 43.747 1.00 40.25 91 ARG A CA 1
ATOM 676 C C . ARG A 1 91 ? -3.372 7.260 42.951 1.00 40.25 91 ARG A C 1
ATOM 678 O O . ARG A 1 91 ? -3.329 7.451 41.741 1.00 40.25 91 ARG A O 1
ATOM 685 N N . SER A 1 92 ? -4.462 7.289 43.693 1.00 38.56 92 SER A N 1
ATOM 686 C CA . SER A 1 92 ? -5.828 7.557 43.302 1.00 38.56 92 SER A CA 1
ATOM 687 C C . SER A 1 92 ? -6.049 8.993 42.818 1.00 38.56 92 SER A C 1
ATOM 689 O O . SER A 1 92 ? -5.459 9.934 43.335 1.00 38.56 92 SER A O 1
ATOM 691 N N . LEU A 1 93 ? -6.974 9.079 41.860 1.00 47.84 93 LEU A N 1
ATOM 692 C CA . LEU A 1 93 ? -8.086 10.025 41.730 1.00 47.84 93 LEU A CA 1
ATOM 693 C C . LEU A 1 93 ? -7.817 11.545 41.689 1.00 47.84 93 LEU A C 1
ATOM 695 O O . LEU A 1 93 ? -7.322 12.150 42.629 1.00 47.84 93 LEU A O 1
ATOM 699 N N . ALA A 1 94 ? -8.386 12.135 40.630 1.00 43.62 94 ALA A N 1
ATOM 700 C CA . ALA A 1 94 ? -8.872 13.510 40.514 1.00 43.62 94 ALA A CA 1
ATOM 701 C C . ALA A 1 94 ? -7.830 14.635 40.593 1.00 43.62 94 ALA A C 1
ATOM 703 O O . ALA A 1 94 ? -7.436 15.050 41.672 1.00 43.62 94 ALA A O 1
ATOM 704 N N . TRP A 1 95 ? -7.490 15.183 39.421 1.00 40.47 95 TRP A N 1
ATOM 705 C CA . TRP A 1 95 ? -7.363 16.617 39.101 1.00 40.47 95 TRP A CA 1
ATOM 706 C C . TRP A 1 95 ? -6.468 16.752 37.865 1.00 40.47 95 TRP A C 1
ATOM 708 O O . TRP A 1 95 ? -5.260 16.615 37.968 1.00 40.47 95 TRP A O 1
ATOM 718 N N . VAL A 1 96 ? -7.062 16.954 36.691 1.00 39.19 96 VAL A N 1
ATOM 719 C CA . VAL A 1 96 ? -6.737 18.007 35.708 1.00 39.19 96 VAL A CA 1
ATOM 720 C C . VAL A 1 96 ? -7.643 17.730 34.513 1.00 39.19 96 VAL A C 1
ATOM 722 O O . VAL A 1 96 ? -7.374 16.909 33.640 1.00 39.19 96 VAL A O 1
ATOM 725 N N . ALA A 1 97 ? -8.774 18.421 34.528 1.00 40.50 97 ALA A N 1
ATOM 726 C CA . ALA A 1 97 ? -9.537 18.697 33.336 1.00 40.50 97 ALA A CA 1
ATOM 727 C C . ALA A 1 97 ? -8.797 19.761 32.503 1.00 40.50 97 ALA A C 1
ATOM 729 O O . ALA A 1 97 ? -8.149 20.640 33.069 1.00 40.50 97 ALA A O 1
ATOM 730 N N . ARG A 1 98 ? -9.038 19.725 31.186 1.00 48.66 98 ARG A N 1
ATOM 731 C CA . ARG A 1 98 ? -8.948 20.854 30.240 1.00 48.66 98 ARG A CA 1
ATOM 732 C C . ARG A 1 98 ? -7.536 21.355 29.919 1.00 48.66 98 ARG A C 1
ATOM 734 O O . ARG A 1 98 ? -7.021 22.200 30.627 1.00 48.66 98 ARG A O 1
ATOM 741 N N . VAL A 1 99 ? -6.995 20.923 28.776 1.00 40.78 99 VAL A N 1
ATOM 742 C CA . VAL A 1 99 ? -6.659 21.781 27.616 1.00 40.78 99 VAL A CA 1
ATOM 743 C C . VAL A 1 99 ? -6.453 20.868 26.392 1.00 40.78 99 VAL A C 1
ATOM 745 O O . VAL A 1 99 ? -5.546 20.048 26.380 1.00 40.78 99 VAL A O 1
ATOM 748 N N . GLY A 1 100 ? -7.305 21.052 25.376 1.00 33.22 100 GLY A N 1
ATOM 749 C CA . GLY A 1 100 ? -6.955 20.954 23.952 1.00 33.22 100 GLY A CA 1
ATOM 750 C C . GLY A 1 100 ? -6.722 19.579 23.319 1.00 33.22 100 GLY A C 1
ATOM 751 O O . GLY A 1 100 ? -5.591 19.119 23.284 1.00 33.22 100 GLY A O 1
ATOM 752 N N . LEU A 1 101 ? -7.750 19.033 22.658 1.00 36.75 101 LEU A N 1
ATOM 753 C CA . LEU A 1 101 ? -7.693 18.809 21.203 1.00 36.75 101 LEU A CA 1
ATOM 754 C C . LEU A 1 101 ? -9.119 18.611 20.661 1.00 36.75 101 LEU A C 1
ATOM 756 O O . LEU A 1 101 ? -9.653 17.508 20.615 1.00 36.75 101 LEU A O 1
ATOM 760 N N . GLY A 1 102 ? -9.755 19.731 20.325 1.00 31.14 102 GLY A N 1
ATOM 761 C CA . GLY A 1 102 ? -10.928 19.770 19.459 1.00 31.14 102 GLY A CA 1
ATOM 762 C C . GLY A 1 102 ? -10.503 20.197 18.054 1.00 31.14 102 GLY A C 1
ATOM 763 O O . GLY A 1 102 ? -9.533 20.943 17.926 1.00 31.14 102 GLY A O 1
ATOM 764 N N . VAL A 1 103 ? -11.296 19.774 17.057 1.00 39.00 103 VAL A N 1
ATOM 765 C CA . VAL A 1 103 ? -11.192 20.024 15.600 1.00 39.00 103 VAL A CA 1
ATOM 766 C C . VAL A 1 103 ? -10.191 19.066 14.916 1.00 39.00 103 VAL A C 1
ATOM 768 O O . VAL A 1 103 ? -8.992 19.198 15.100 1.00 39.00 103 VAL A O 1
ATOM 771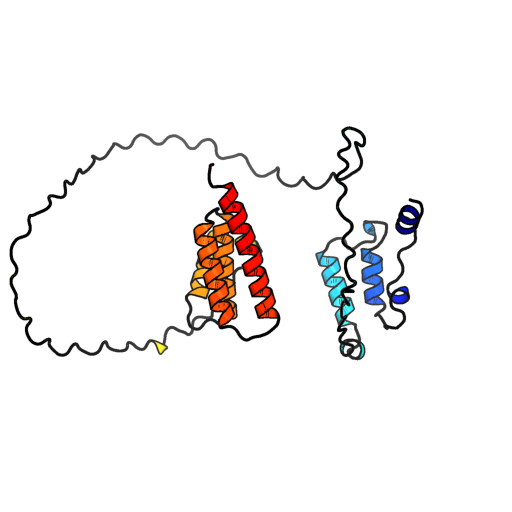 N N . VAL A 1 104 ? -10.595 18.007 14.194 1.00 35.53 104 VAL A N 1
ATOM 772 C CA . VAL A 1 104 ? -11.502 17.978 13.026 1.00 35.53 104 VAL A CA 1
ATOM 773 C C . VAL A 1 104 ? -12.434 16.747 13.051 1.00 35.53 104 VAL A C 1
ATOM 775 O O . VAL A 1 104 ? -12.036 15.636 12.719 1.00 35.53 104 VAL A O 1
ATOM 778 N N . ILE A 1 105 ? -13.708 16.972 13.376 1.00 44.44 105 ILE A N 1
ATOM 779 C CA . ILE A 1 105 ? -14.855 16.252 12.802 1.00 44.44 105 ILE A CA 1
ATOM 780 C C . ILE A 1 105 ? -15.779 17.359 12.304 1.00 44.44 105 ILE A C 1
ATOM 782 O O . ILE A 1 105 ? -16.437 17.982 13.129 1.00 44.44 105 ILE A O 1
ATOM 786 N N . LEU A 1 106 ? -15.783 17.654 10.999 1.00 38.47 106 LEU A N 1
ATOM 787 C CA . LEU A 1 106 ? -16.920 18.280 10.306 1.00 38.47 106 LEU A CA 1
ATOM 788 C C . LEU A 1 106 ? -16.674 18.322 8.787 1.00 38.47 106 LEU A C 1
ATOM 790 O O . LEU A 1 106 ? -16.137 19.291 8.265 1.00 38.47 106 LEU A O 1
ATOM 794 N N . ALA A 1 107 ? -17.075 17.255 8.090 1.00 36.53 107 ALA A N 1
ATOM 795 C CA . ALA A 1 107 ? -17.509 17.288 6.687 1.00 36.53 107 ALA A CA 1
ATOM 796 C C . ALA A 1 107 ? -18.211 15.964 6.323 1.00 36.53 107 ALA A C 1
ATOM 798 O O . ALA A 1 107 ? -17.779 15.222 5.450 1.00 36.53 107 ALA A O 1
ATOM 799 N N . SER A 1 108 ? -19.298 15.640 7.026 1.00 38.44 108 SER A N 1
ATOM 800 C CA . SER A 1 108 ? -20.199 14.546 6.640 1.00 38.44 108 SER A CA 1
ATOM 801 C C . SER A 1 108 ? -21.626 14.851 7.089 1.00 38.44 108 SER A C 1
ATOM 803 O O . SER A 1 108 ? -22.170 14.195 7.972 1.00 38.44 108 SER A O 1
ATOM 805 N N . ALA A 1 109 ? -22.217 15.892 6.500 1.00 40.81 109 ALA A N 1
ATOM 806 C CA . ALA A 1 109 ? -23.656 16.139 6.539 1.00 40.81 109 ALA A CA 1
ATOM 807 C C . ALA A 1 109 ? -24.060 17.097 5.407 1.00 40.81 109 ALA A C 1
ATOM 809 O O . ALA A 1 109 ? -24.156 18.297 5.635 1.00 40.81 109 ALA A O 1
ATOM 810 N N . ALA A 1 110 ? -24.259 16.563 4.196 1.00 41.59 110 ALA A N 1
ATOM 811 C CA . ALA A 1 110 ? -25.227 17.070 3.210 1.00 41.59 110 ALA A CA 1
ATOM 812 C C . ALA A 1 110 ? -25.197 16.238 1.910 1.00 41.59 110 ALA A C 1
ATOM 814 O O . ALA A 1 110 ? -24.854 16.762 0.859 1.00 41.59 110 ALA A O 1
ATOM 815 N N . ILE A 1 111 ? -25.592 14.959 1.953 1.00 42.59 111 ILE A N 1
ATOM 816 C CA . ILE A 1 111 ? -26.160 14.288 0.769 1.00 42.59 111 ILE A CA 1
ATOM 817 C C . ILE A 1 111 ? -27.383 13.468 1.205 1.00 42.59 111 ILE A C 1
ATOM 819 O O . ILE A 1 111 ? -27.272 12.368 1.732 1.00 42.59 111 ILE A O 1
ATOM 823 N N . GLY A 1 112 ? -28.555 14.074 1.005 1.00 33.38 112 GLY A N 1
ATOM 824 C CA . GLY A 1 112 ? -29.728 13.431 0.408 1.00 33.38 112 GLY A CA 1
ATOM 825 C C . GLY A 1 112 ? -30.363 12.229 1.103 1.00 33.38 112 GLY A C 1
ATOM 826 O O . GLY A 1 112 ? -30.271 11.107 0.620 1.00 33.38 112 GLY A O 1
ATOM 827 N N . ILE A 1 113 ? -31.190 12.500 2.113 1.00 46.03 113 ILE A N 1
ATOM 828 C CA . ILE A 1 113 ? -32.357 11.669 2.4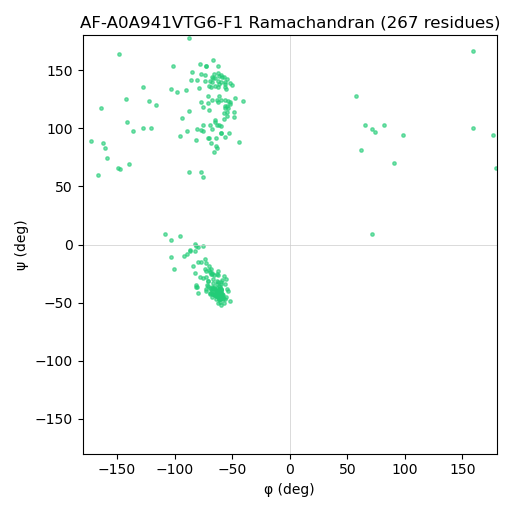32 1.00 46.03 113 ILE A CA 1
ATOM 829 C C . ILE A 1 113 ? -33.365 11.825 1.278 1.00 46.03 113 ILE A C 1
ATOM 831 O O . ILE A 1 113 ? -34.090 12.816 1.224 1.00 46.03 113 ILE A O 1
ATOM 835 N N . ARG A 1 114 ? -33.411 10.870 0.340 1.00 42.72 114 ARG A N 1
ATOM 836 C CA . ARG A 1 114 ? -34.560 10.637 -0.561 1.00 42.72 114 ARG A CA 1
ATOM 837 C C . ARG A 1 114 ? -34.533 9.208 -1.115 1.00 42.72 114 ARG A C 1
ATOM 839 O O . ARG A 1 114 ? -34.227 8.985 -2.276 1.00 42.72 114 ARG A O 1
ATOM 846 N N . GLN A 1 115 ? -34.888 8.239 -0.278 1.00 44.06 115 GLN A N 1
ATOM 847 C CA . GLN A 1 115 ? -35.394 6.933 -0.720 1.00 44.06 115 GLN A CA 1
ATOM 848 C C . GLN A 1 115 ? -36.404 6.423 0.317 1.00 44.06 115 GLN A C 1
ATOM 850 O O . GLN A 1 115 ? -36.197 5.452 1.032 1.00 44.06 115 GLN A O 1
ATOM 855 N N . ALA A 1 116 ? -37.513 7.148 0.429 1.00 45.59 116 ALA A N 1
ATOM 856 C CA . ALA A 1 116 ? -38.755 6.638 0.986 1.00 45.59 116 ALA A CA 1
ATOM 857 C C . ALA A 1 116 ? -39.841 6.929 -0.053 1.00 45.59 116 ALA A C 1
ATOM 859 O O . ALA A 1 116 ? -39.870 8.032 -0.594 1.00 45.59 116 ALA A O 1
ATOM 860 N N . MET A 1 117 ? -40.703 5.939 -0.299 1.00 47.69 117 MET A N 1
ATOM 861 C CA . MET A 1 117 ? -41.742 5.854 -1.340 1.00 47.69 117 MET A CA 1
ATOM 862 C C . MET A 1 117 ? -41.300 5.223 -2.668 1.00 47.69 117 MET A C 1
ATOM 864 O O . MET A 1 117 ? -41.256 5.869 -3.710 1.00 47.69 117 MET A O 1
ATOM 868 N N . ALA A 1 118 ? -41.068 3.908 -2.630 1.00 46.16 118 ALA A N 1
ATOM 869 C CA . ALA A 1 118 ? -41.481 3.038 -3.727 1.00 46.16 118 ALA A CA 1
ATOM 870 C C . ALA A 1 118 ? -42.831 2.396 -3.335 1.00 46.16 118 ALA A C 1
ATOM 872 O O . ALA A 1 118 ? -42.955 1.929 -2.199 1.00 46.16 118 ALA A O 1
ATOM 873 N N . PRO A 1 119 ? -43.855 2.414 -4.208 1.00 50.41 119 PRO A N 1
ATOM 874 C CA . PRO A 1 119 ? -45.142 1.788 -3.934 1.00 50.41 119 PRO A CA 1
ATOM 875 C C . PRO A 1 119 ? -45.010 0.262 -3.884 1.00 50.41 119 PRO A C 1
ATOM 877 O O . PRO A 1 119 ? -44.291 -0.342 -4.680 1.00 50.41 119 PRO A O 1
ATOM 880 N N . ALA A 1 120 ? -45.723 -0.338 -2.932 1.00 44.50 120 ALA A N 1
ATOM 881 C CA . ALA A 1 120 ? -45.870 -1.776 -2.781 1.00 44.50 120 ALA A CA 1
ATOM 882 C C . ALA A 1 120 ? -46.377 -2.405 -4.089 1.00 44.50 120 ALA A C 1
ATOM 884 O O . ALA A 1 120 ? -47.463 -2.072 -4.567 1.00 44.50 120 ALA A O 1
ATOM 885 N N . ALA A 1 121 ? -45.578 -3.306 -4.660 1.00 51.62 121 ALA A N 1
ATOM 886 C CA . ALA A 1 121 ? -46.029 -4.212 -5.704 1.00 51.62 121 ALA A CA 1
ATOM 887 C C . ALA A 1 121 ? -46.779 -5.394 -5.055 1.00 51.62 121 ALA A C 1
ATOM 889 O O . ALA A 1 121 ? -46.370 -5.843 -3.981 1.00 51.62 121 ALA A O 1
ATOM 890 N N . PRO A 1 122 ? -47.871 -5.871 -5.675 1.00 61.12 122 PRO A N 1
ATOM 891 C CA . PRO A 1 122 ? -48.753 -6.878 -5.102 1.00 61.12 122 PRO A CA 1
ATOM 892 C C . PRO A 1 122 ? -48.133 -8.277 -5.097 1.00 61.12 122 PRO A C 1
ATOM 894 O O . PRO A 1 122 ? -47.299 -8.622 -5.936 1.00 61.12 122 PRO A O 1
ATOM 897 N N . ASP A 1 123 ? -48.612 -9.061 -4.134 1.00 54.16 123 ASP A N 1
ATOM 898 C CA . ASP A 1 123 ? -48.313 -10.461 -3.870 1.00 54.16 123 ASP A CA 1
ATOM 899 C C . ASP A 1 123 ? -48.215 -11.324 -5.137 1.00 54.16 123 ASP A C 1
ATOM 901 O O . ASP A 1 123 ? -49.166 -11.448 -5.913 1.00 54.16 123 ASP A O 1
ATOM 905 N N . ALA A 1 124 ? -47.068 -11.987 -5.298 1.00 49.62 124 ALA A N 1
ATOM 906 C CA . ALA A 1 124 ? -46.911 -13.119 -6.201 1.00 49.62 124 ALA A CA 1
ATOM 907 C C . ALA A 1 124 ? -46.901 -14.426 -5.379 1.00 49.62 124 ALA A C 1
ATOM 909 O O . ALA A 1 124 ? -46.229 -14.496 -4.346 1.00 49.62 124 ALA A O 1
ATOM 910 N N . PRO A 1 125 ? -47.652 -15.456 -5.807 1.00 60.12 125 PRO A N 1
ATOM 911 C CA . PRO A 1 125 ? -47.965 -16.622 -4.992 1.00 60.12 125 PRO A CA 1
ATOM 912 C C . PRO A 1 125 ? -46.786 -17.582 -4.812 1.00 60.12 125 PRO A C 1
ATOM 914 O O . PRO A 1 125 ? -45.978 -17.814 -5.712 1.00 60.12 125 PRO A O 1
ATOM 917 N N . ALA A 1 126 ? -46.762 -18.186 -3.624 1.00 53.16 126 ALA A N 1
ATOM 918 C CA . ALA A 1 126 ? -45.888 -19.272 -3.217 1.00 53.16 126 ALA A CA 1
ATOM 919 C C . ALA A 1 126 ? -45.908 -20.445 -4.216 1.00 53.16 126 ALA A C 1
ATOM 921 O O . ALA A 1 126 ? -46.950 -21.049 -4.473 1.00 53.16 126 ALA A O 1
ATOM 922 N N . GLY A 1 127 ? -44.730 -20.792 -4.738 1.00 50.91 127 GLY A N 1
ATOM 923 C CA . GLY A 1 127 ? -44.481 -22.057 -5.427 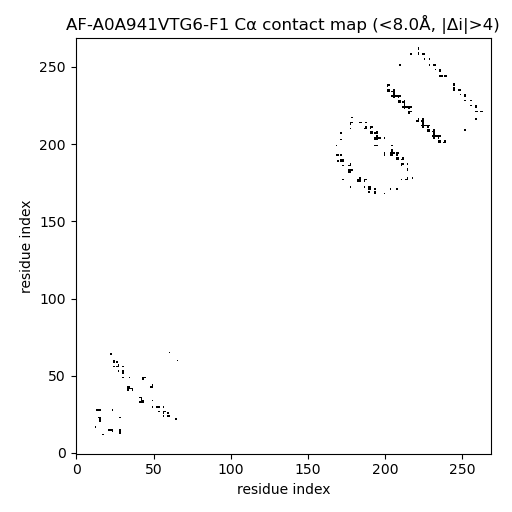1.00 50.91 127 GLY A CA 1
ATOM 924 C C . GLY A 1 127 ? -44.118 -23.165 -4.424 1.00 50.91 127 GLY A C 1
ATOM 925 O O . GLY A 1 127 ? -43.417 -22.887 -3.448 1.00 50.91 127 GLY A O 1
ATOM 926 N N . PRO A 1 128 ? -44.586 -24.409 -4.626 1.00 64.62 128 PRO A N 1
ATOM 927 C CA . PRO A 1 128 ? -44.461 -25.483 -3.647 1.00 64.62 128 PRO A CA 1
ATOM 928 C C . PRO A 1 128 ? -43.042 -26.052 -3.535 1.00 64.62 128 PRO A C 1
ATOM 930 O O . PRO A 1 128 ? -42.340 -26.281 -4.521 1.00 64.62 128 PRO A O 1
ATOM 933 N N . SER A 1 129 ? -42.669 -26.348 -2.291 1.00 54.97 129 SER A N 1
ATOM 934 C CA . SER A 1 129 ? -41.500 -27.123 -1.890 1.00 54.97 129 SER A CA 1
ATOM 935 C C . SER A 1 129 ? -41.464 -28.489 -2.584 1.00 54.97 129 SER A C 1
ATOM 937 O O . SER A 1 129 ? -42.319 -29.340 -2.348 1.00 54.97 129 SER A O 1
ATOM 939 N N . SER A 1 130 ? -40.434 -28.730 -3.397 1.00 52.41 130 SER A N 1
ATOM 940 C CA . SER A 1 130 ? -40.066 -30.082 -3.825 1.00 52.41 130 SER A CA 1
ATOM 941 C C . SER A 1 130 ? -39.259 -30.763 -2.723 1.00 52.41 130 SER A C 1
ATOM 943 O O . SER A 1 130 ? -38.057 -30.545 -2.580 1.00 52.41 130 SER A O 1
ATOM 945 N N . ALA A 1 131 ? -39.944 -31.596 -1.942 1.00 54.31 131 ALA A N 1
ATOM 946 C CA . ALA A 1 131 ? -39.340 -32.614 -1.096 1.00 54.31 131 ALA A CA 1
ATOM 947 C C . ALA A 1 131 ? -38.876 -33.785 -1.980 1.00 54.31 131 ALA A C 1
ATOM 949 O O . ALA A 1 131 ? -39.666 -34.642 -2.370 1.00 54.31 131 ALA A O 1
ATOM 950 N N . GLY A 1 132 ? -37.589 -33.803 -2.325 1.00 45.44 132 GLY A N 1
ATOM 951 C CA . GLY A 1 132 ? -36.937 -34.936 -2.976 1.00 45.44 132 GLY A CA 1
ATOM 952 C C . GLY A 1 132 ? -36.248 -35.825 -1.946 1.00 45.44 132 GLY A C 1
ATOM 953 O O . GLY A 1 132 ? -35.100 -35.575 -1.589 1.00 45.44 132 GLY A O 1
ATOM 954 N N . ASN A 1 133 ? -36.945 -36.863 -1.478 1.00 56.03 133 ASN A N 1
ATOM 955 C CA . ASN A 1 133 ? -36.366 -37.963 -0.706 1.00 56.03 133 ASN A CA 1
ATOM 956 C C . ASN A 1 133 ? -35.373 -38.746 -1.581 1.00 56.03 133 ASN A C 1
ATOM 958 O O . ASN A 1 133 ? -35.777 -39.524 -2.448 1.00 56.03 133 ASN A O 1
ATOM 962 N N . ALA A 1 134 ? -34.073 -38.569 -1.342 1.00 53.91 134 ALA A N 1
ATOM 963 C CA . ALA A 1 134 ? -33.040 -39.413 -1.930 1.00 53.91 134 ALA A CA 1
ATOM 964 C C . ALA A 1 134 ? -33.021 -40.772 -1.213 1.00 53.91 134 ALA A C 1
ATOM 966 O O . ALA A 1 134 ? -32.538 -40.911 -0.090 1.00 53.91 134 ALA A O 1
ATOM 967 N N . THR A 1 135 ? -33.594 -41.767 -1.884 1.00 55.38 135 THR A N 1
ATOM 968 C CA . THR A 1 135 ? -33.551 -43.181 -1.506 1.00 55.38 135 THR A CA 1
ATOM 969 C C . THR A 1 135 ? -32.141 -43.719 -1.744 1.00 55.38 135 THR A C 1
ATOM 971 O O . THR A 1 135 ? -31.632 -43.666 -2.862 1.00 55.38 135 THR A O 1
ATOM 974 N N . VAL A 1 136 ? -31.518 -44.237 -0.687 1.00 65.81 136 VAL A N 1
ATOM 975 C CA . VAL A 1 136 ? -30.261 -44.995 -0.725 1.00 65.81 136 VAL A CA 1
ATOM 976 C C . VAL A 1 136 ? -30.557 -46.417 -1.226 1.00 65.81 136 VAL A C 1
ATOM 978 O O . VAL A 1 136 ? -31.368 -47.097 -0.594 1.00 65.81 136 VAL A O 1
ATOM 981 N N . PRO A 1 137 ? -29.934 -46.909 -2.314 1.00 70.50 137 PRO A N 1
ATOM 982 C CA . PRO A 1 137 ? -29.987 -48.324 -2.661 1.00 70.50 137 PRO A CA 1
ATOM 983 C C . PRO A 1 137 ? -28.907 -49.131 -1.908 1.00 70.50 137 PRO A C 1
ATOM 985 O O . PRO A 1 137 ? -27.828 -48.602 -1.623 1.00 70.50 137 PRO A O 1
ATOM 988 N N . PRO A 1 138 ? -29.171 -50.411 -1.584 1.00 66.56 138 PRO A N 1
ATOM 989 C CA . PRO A 1 138 ? -28.215 -51.274 -0.903 1.00 66.56 138 PRO A CA 1
ATOM 990 C C . PRO A 1 138 ? -27.127 -51.798 -1.849 1.00 66.56 138 PRO A C 1
ATOM 992 O O . PRO A 1 138 ? -27.359 -52.070 -3.027 1.00 66.56 138 PRO A O 1
ATOM 995 N N . ALA A 1 139 ? -25.938 -51.962 -1.274 1.00 59.12 139 ALA A N 1
ATOM 996 C CA . ALA A 1 139 ? -24.758 -52.555 -1.881 1.00 59.12 139 ALA A CA 1
ATOM 997 C C . ALA A 1 139 ? -24.995 -54.019 -2.289 1.00 59.12 139 ALA A C 1
ATOM 999 O O . ALA A 1 139 ? -25.380 -54.841 -1.458 1.00 59.12 139 ALA A O 1
ATOM 1000 N N . VAL A 1 140 ? -24.700 -54.346 -3.551 1.00 58.41 140 VAL A N 1
ATOM 1001 C CA . VAL A 1 140 ? -24.554 -55.722 -4.037 1.00 58.41 140 VAL A CA 1
ATOM 1002 C C . VAL A 1 140 ? -23.420 -55.776 -5.062 1.00 58.41 140 VAL A C 1
ATOM 1004 O O . VAL A 1 140 ? -23.476 -55.096 -6.082 1.00 58.41 140 VAL A O 1
ATOM 1007 N N . GLY A 1 141 ? -22.453 -56.659 -4.804 1.00 48.97 141 GLY A N 1
ATOM 1008 C CA . GLY A 1 141 ? -21.769 -57.431 -5.842 1.00 48.97 141 GLY A CA 1
ATOM 1009 C C . GLY A 1 141 ? -20.413 -56.913 -6.312 1.00 48.97 141 GLY A C 1
ATOM 1010 O O . GLY A 1 141 ? -20.331 -56.166 -7.282 1.00 48.97 141 GLY A O 1
ATOM 1011 N N . ASP A 1 142 ? -19.346 -57.438 -5.705 1.00 55.47 142 ASP A N 1
ATOM 1012 C CA . ASP A 1 142 ? -18.020 -57.510 -6.320 1.00 55.47 142 ASP A CA 1
ATOM 1013 C C . ASP A 1 142 ? -18.109 -58.281 -7.646 1.00 55.47 142 ASP A C 1
ATOM 1015 O O . ASP A 1 142 ? -18.300 -59.497 -7.678 1.00 55.47 142 ASP A O 1
ATOM 1019 N N . SER A 1 143 ? -17.976 -57.568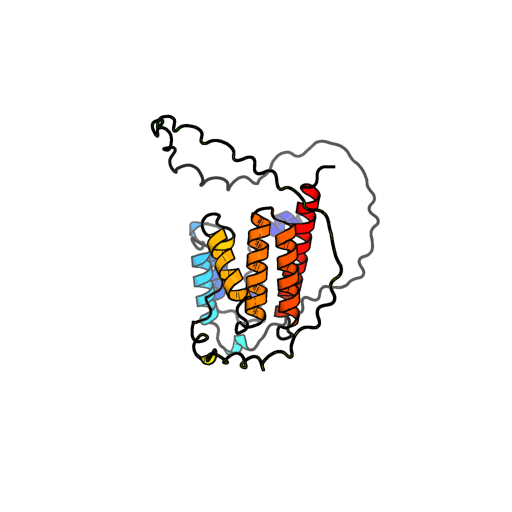 -8.761 1.00 51.97 143 SER A N 1
ATOM 1020 C CA . SER A 1 143 ? -17.690 -58.149 -10.071 1.00 51.97 143 SER A CA 1
ATOM 1021 C C . SER A 1 143 ? -16.385 -57.562 -10.578 1.00 51.97 143 SER A C 1
ATOM 1023 O O . SER A 1 143 ? -16.325 -56.440 -11.079 1.00 51.97 143 SER A O 1
ATOM 1025 N N . VAL A 1 144 ? -15.324 -58.351 -10.421 1.00 57.84 144 VAL A N 1
ATOM 1026 C CA . VAL A 1 144 ? -14.009 -58.118 -11.015 1.00 57.84 144 VAL A CA 1
ATOM 1027 C C . VAL A 1 144 ? -14.141 -58.314 -12.526 1.00 57.84 144 VAL A C 1
ATOM 1029 O O . VAL A 1 144 ? -13.960 -59.409 -13.050 1.00 57.84 144 VAL A O 1
ATOM 1032 N N . VAL A 1 145 ? -14.505 -57.246 -13.235 1.00 61.25 145 VAL A N 1
ATOM 1033 C CA . VAL A 1 145 ? -14.412 -57.173 -14.695 1.00 61.25 145 VAL A CA 1
ATOM 1034 C C . VAL A 1 145 ? -13.070 -56.531 -15.029 1.00 61.25 145 VAL A C 1
ATOM 1036 O O . VAL A 1 145 ? -12.863 -55.340 -14.797 1.00 61.25 145 VAL A O 1
ATOM 1039 N N . SER A 1 146 ? -12.136 -57.328 -15.553 1.00 65.94 146 SER A N 1
ATOM 1040 C CA . SER A 1 146 ? -10.889 -56.814 -16.121 1.00 65.94 146 SER A CA 1
ATOM 1041 C C . SER A 1 146 ? -11.206 -55.859 -17.280 1.00 65.94 146 SER A C 1
ATOM 1043 O O . SER A 1 146 ? -11.905 -56.261 -18.215 1.00 65.94 146 SER A O 1
ATOM 1045 N N . PRO A 1 147 ? -10.720 -54.605 -17.253 1.00 72.94 147 PRO A N 1
ATOM 1046 C CA . PRO A 1 147 ? -10.959 -53.668 -18.339 1.00 72.94 147 PRO A CA 1
ATOM 1047 C C . PRO A 1 147 ? -10.221 -54.116 -19.615 1.00 72.94 147 PRO A C 1
ATOM 1049 O O . PRO A 1 147 ? -9.105 -54.639 -19.528 1.00 72.94 147 PRO A O 1
ATOM 1052 N N . PRO A 1 148 ? -10.810 -53.906 -20.807 1.00 77.19 148 PRO A N 1
ATOM 1053 C CA . PRO A 1 148 ? -10.130 -54.144 -22.076 1.00 77.19 148 PRO A CA 1
ATOM 1054 C C . PRO A 1 148 ? -8.896 -53.231 -22.215 1.00 77.19 148 PRO A C 1
ATOM 1056 O O . PRO A 1 148 ? -8.874 -52.142 -21.632 1.00 77.19 148 PRO A O 1
ATOM 1059 N N . PRO A 1 149 ? -7.869 -53.639 -22.989 1.00 72.25 149 PRO A N 1
ATOM 1060 C CA . PRO A 1 149 ? -6.684 -52.821 -23.222 1.00 72.25 149 PRO A CA 1
ATOM 1061 C C . PRO A 1 149 ? -7.102 -51.464 -23.794 1.00 72.25 149 PRO A C 1
ATOM 1063 O O . PRO A 1 149 ? -7.714 -51.382 -24.861 1.00 72.25 149 PRO A O 1
ATOM 1066 N N . ALA A 1 150 ? -6.806 -50.402 -23.043 1.00 67.88 150 ALA A N 1
ATOM 1067 C CA . ALA A 1 150 ? -7.133 -49.038 -23.417 1.00 67.88 150 ALA A CA 1
ATOM 1068 C C . ALA A 1 150 ? -6.529 -48.723 -24.790 1.00 67.88 150 ALA A C 1
ATOM 1070 O O . ALA A 1 150 ? -5.318 -48.846 -24.987 1.00 67.88 150 ALA A O 1
ATOM 1071 N N . SER A 1 151 ? -7.368 -48.297 -25.736 1.00 77.31 151 SER A N 1
ATOM 1072 C CA . SER A 1 151 ? -6.895 -47.705 -26.985 1.00 77.31 151 SER A CA 1
ATOM 1073 C C . SER A 1 151 ? -5.906 -46.580 -26.654 1.00 77.31 151 SER A C 1
ATOM 1075 O O . SER A 1 151 ? -6.157 -45.835 -25.699 1.00 77.31 151 SER A O 1
ATOM 1077 N N . PRO A 1 152 ? -4.791 -46.438 -27.397 1.00 73.69 152 PRO A N 1
ATOM 1078 C CA . PRO A 1 152 ? -3.823 -45.378 -27.156 1.00 73.69 152 PRO A CA 1
ATOM 1079 C C . PRO A 1 152 ? -4.558 -44.041 -27.177 1.00 73.69 152 PRO A C 1
ATOM 1081 O O . PRO A 1 152 ? -5.095 -43.618 -28.201 1.00 73.69 152 PRO A O 1
ATOM 1084 N N . ARG A 1 153 ? -4.649 -43.420 -25.998 1.00 70.88 153 ARG A N 1
ATOM 1085 C CA . ARG A 1 153 ? -5.305 -42.132 -25.807 1.00 70.88 153 ARG A CA 1
ATOM 1086 C C . ARG A 1 153 ? -4.614 -41.155 -26.761 1.00 70.88 153 ARG A C 1
ATOM 1088 O O . ARG A 1 153 ? -3.400 -40.992 -26.618 1.00 70.88 153 ARG A O 1
ATOM 1095 N N . PRO A 1 154 ? -5.319 -40.543 -27.731 1.00 69.06 154 PRO A N 1
ATOM 1096 C CA . PRO A 1 154 ? -4.705 -39.547 -28.592 1.00 69.06 154 PRO A CA 1
ATOM 1097 C C . PRO A 1 154 ? -4.069 -38.502 -27.685 1.00 69.06 154 PRO A C 1
ATOM 1099 O O . PRO A 1 154 ? -4.731 -37.985 -26.776 1.00 69.06 154 PRO A O 1
ATOM 1102 N N . ALA A 1 155 ? -2.765 -38.283 -27.870 1.00 68.44 155 ALA A N 1
ATOM 1103 C CA . ALA A 1 155 ? -2.025 -37.278 -27.130 1.00 68.44 155 ALA A CA 1
ATOM 1104 C C . ALA A 1 155 ? -2.854 -35.988 -27.178 1.00 68.44 155 ALA A C 1
ATOM 1106 O O . ALA A 1 155 ? -3.280 -35.607 -28.274 1.00 68.44 155 ALA A O 1
ATOM 1107 N N . PRO A 1 156 ? -3.180 -35.367 -26.028 1.00 66.19 156 PRO A N 1
ATOM 1108 C CA . PRO A 1 156 ? -3.952 -34.140 -26.035 1.00 66.19 156 PRO A CA 1
ATOM 1109 C C . PRO A 1 156 ? -3.200 -33.169 -26.931 1.00 66.19 156 PRO A C 1
ATOM 1111 O O . PRO A 1 156 ? -2.058 -32.822 -26.629 1.00 66.19 156 PRO A O 1
ATOM 1114 N N . ALA A 1 157 ? -3.815 -32.809 -28.060 1.00 60.25 157 ALA A N 1
ATOM 1115 C CA . ALA A 1 157 ? -3.271 -31.826 -28.972 1.00 60.25 157 ALA A CA 1
ATOM 1116 C C . ALA A 1 157 ? -2.868 -30.629 -28.114 1.00 60.25 157 ALA A C 1
ATOM 1118 O O . ALA A 1 157 ? -3.720 -30.032 -27.444 1.00 60.25 157 ALA A O 1
ATOM 1119 N N . GLN A 1 158 ? -1.565 -30.353 -28.054 1.00 56.03 158 GLN A N 1
ATOM 1120 C CA . GLN A 1 158 ? -1.031 -29.146 -27.452 1.00 56.03 158 GLN A CA 1
ATOM 1121 C C . GLN A 1 158 ? -1.571 -27.999 -28.302 1.00 56.03 158 GLN A C 1
ATOM 1123 O O . GLN A 1 158 ? -0.927 -27.561 -29.243 1.00 56.03 158 GLN A O 1
ATOM 1128 N N . ARG A 1 159 ? -2.811 -27.574 -28.024 1.00 53.66 159 ARG A N 1
ATOM 1129 C CA . ARG A 1 159 ? -3.373 -26.344 -28.568 1.00 53.66 159 ARG A CA 1
ATOM 1130 C C . ARG A 1 159 ? -2.354 -25.272 -28.260 1.00 53.66 159 ARG A C 1
ATOM 1132 O O . ARG A 1 159 ? -2.028 -25.085 -27.086 1.00 53.66 159 ARG A O 1
ATOM 1139 N N . ASP A 1 160 ? -1.876 -24.637 -29.317 1.00 50.41 160 ASP A N 1
ATOM 1140 C CA . ASP A 1 160 ? -0.939 -23.529 -29.326 1.00 50.41 160 ASP A CA 1
ATOM 1141 C C . ASP A 1 160 ? -1.305 -22.497 -28.251 1.00 50.41 160 ASP A C 1
ATOM 1143 O O . ASP A 1 160 ? -2.053 -21.547 -28.463 1.00 50.41 160 ASP A O 1
ATOM 1147 N N . ARG A 1 161 ? -0.781 -22.699 -27.038 1.00 53.69 161 ARG A N 1
ATOM 1148 C CA . ARG A 1 161 ? -0.955 -21.800 -25.888 1.00 53.69 161 ARG A CA 1
ATOM 1149 C C . ARG A 1 161 ? -0.087 -20.548 -26.016 1.00 53.69 161 ARG A C 1
ATOM 1151 O O . ARG A 1 161 ? -0.144 -19.679 -25.154 1.00 53.69 161 ARG A O 1
ATOM 1158 N N . ALA A 1 162 ? 0.697 -20.460 -27.089 1.00 57.59 162 ALA A N 1
ATOM 1159 C CA . ALA A 1 162 ? 1.599 -19.358 -27.380 1.00 57.59 162 ALA A CA 1
ATOM 1160 C C . ALA A 1 162 ? 0.867 -18.056 -27.764 1.00 57.59 162 ALA A C 1
ATOM 1162 O O . ALA A 1 162 ? 1.460 -16.989 -27.666 1.00 57.59 162 ALA A O 1
ATOM 1163 N N . GLY A 1 163 ? -0.414 -18.112 -28.156 1.00 56.69 163 GLY A N 1
ATOM 1164 C CA . GLY A 1 163 ? -1.147 -16.939 -28.655 1.00 56.69 163 GLY A CA 1
ATOM 1165 C C . GLY A 1 163 ? -1.887 -16.083 -27.617 1.00 56.69 163 GLY A C 1
ATOM 1166 O O . GLY A 1 163 ? -2.392 -15.030 -27.981 1.00 56.69 163 GLY A O 1
ATOM 1167 N N . ALA A 1 164 ? -1.990 -16.507 -26.350 1.00 57.03 164 ALA A N 1
ATOM 1168 C CA . ALA A 1 164 ? -2.877 -15.865 -25.360 1.00 57.03 164 ALA A CA 1
ATOM 1169 C C . ALA A 1 164 ? -2.156 -15.045 -24.268 1.00 57.03 164 ALA A C 1
ATOM 1171 O O . ALA A 1 164 ? -2.779 -14.656 -23.285 1.00 57.03 164 ALA A O 1
ATOM 1172 N N . LEU A 1 165 ? -0.844 -14.815 -24.392 1.00 59.53 165 LEU A N 1
ATOM 1173 C CA . LEU A 1 165 ? -0.033 -14.156 -23.353 1.00 59.53 165 LEU A CA 1
ATOM 1174 C C . LEU A 1 165 ? 0.314 -12.689 -23.651 1.00 59.53 165 LEU A C 1
ATOM 1176 O O . LEU A 1 165 ? 1.024 -12.066 -22.869 1.00 59.53 165 LEU A O 1
ATOM 1180 N N . THR A 1 166 ? -0.183 -12.117 -24.746 1.00 75.75 166 THR A N 1
ATOM 1181 C CA . THR A 1 166 ? 0.136 -10.735 -25.143 1.00 75.75 166 THR A CA 1
ATOM 1182 C C . THR A 1 166 ? -0.698 -9.667 -24.442 1.00 75.75 166 THR A C 1
ATOM 1184 O O . THR A 1 166 ? -0.415 -8.482 -24.614 1.00 75.75 166 THR A O 1
ATOM 1187 N N . ASP A 1 167 ? -1.693 -10.046 -23.635 1.00 81.94 167 ASP A N 1
ATOM 1188 C CA . ASP A 1 167 ? -2.482 -9.059 -22.903 1.00 81.94 167 ASP A CA 1
ATOM 1189 C C . ASP A 1 167 ? -1.611 -8.373 -21.839 1.00 81.94 167 ASP A C 1
ATOM 1191 O O . ASP A 1 167 ? -1.047 -9.063 -20.973 1.00 81.94 167 ASP A O 1
ATOM 1195 N N . PRO A 1 168 ? -1.512 -7.029 -21.848 1.00 88.94 168 PRO A N 1
ATOM 1196 C CA . PRO A 1 168 ? -0.702 -6.298 -20.884 1.00 88.94 168 PRO A CA 1
ATOM 1197 C C . PRO A 1 168 ? -1.130 -6.650 -19.458 1.00 88.94 168 PRO A C 1
ATOM 1199 O O . PRO A 1 168 ? -2.316 -6.824 -19.162 1.00 88.94 168 PRO A O 1
ATOM 1202 N N . ILE A 1 169 ? -0.152 -6.803 -18.564 1.00 86.62 169 ILE A N 1
ATOM 1203 C CA . ILE A 1 169 ? -0.427 -7.075 -17.152 1.00 86.62 169 ILE A CA 1
ATOM 1204 C C . ILE A 1 169 ? -1.211 -5.876 -16.599 1.00 86.62 169 ILE A C 1
ATOM 1206 O O . ILE A 1 169 ? -0.722 -4.749 -16.697 1.00 86.62 169 ILE A O 1
ATOM 1210 N N . PRO A 1 170 ? -2.421 -6.078 -16.043 1.00 89.06 170 PRO A N 1
ATOM 1211 C CA . PRO A 1 170 ? -3.185 -4.970 -15.497 1.00 89.06 170 PRO A CA 1
ATOM 1212 C C . PRO A 1 170 ? -2.414 -4.331 -14.339 1.00 89.06 170 PRO A C 1
ATOM 1214 O O . PRO A 1 170 ? -1.797 -5.030 -13.531 1.00 89.06 170 PRO A O 1
ATOM 1217 N N . ALA A 1 171 ? -2.462 -3.002 -14.258 1.00 93.31 171 ALA A N 1
ATOM 1218 C CA . ALA A 1 171 ? -1.872 -2.266 -13.147 1.00 93.31 171 ALA A CA 1
ATOM 1219 C C . ALA A 1 171 ? -2.506 -2.697 -11.814 1.00 93.31 171 ALA A C 1
ATOM 1221 O O . ALA A 1 171 ? -3.700 -3.021 -11.756 1.00 93.31 171 ALA A O 1
ATOM 1222 N N . LEU A 1 172 ? -1.708 -2.696 -10.743 1.00 93.81 172 LEU A N 1
ATOM 1223 C CA . LEU A 1 172 ? -2.233 -2.897 -9.394 1.00 93.81 172 LEU A CA 1
ATOM 1224 C C . LEU A 1 172 ? -3.265 -1.805 -9.075 1.00 93.81 172 LEU A C 1
ATOM 1226 O O . LEU A 1 172 ? -3.099 -0.667 -9.511 1.00 93.81 172 LEU A O 1
ATOM 1230 N N . PRO A 1 173 ? -4.335 -2.134 -8.335 1.00 91.44 173 PRO A N 1
ATOM 1231 C CA . PRO A 1 173 ? -5.257 -1.116 -7.858 1.00 91.44 173 PRO A CA 1
ATOM 1232 C C . PRO A 1 173 ? -4.548 -0.185 -6.868 1.00 91.44 173 PRO A C 1
ATOM 1234 O O . PRO A 1 173 ? -3.724 -0.630 -6.065 1.00 91.44 173 PRO A O 1
ATOM 1237 N N . GLU A 1 174 ? -4.903 1.097 -6.919 1.00 89.94 174 GLU A N 1
ATOM 1238 C CA . GLU A 1 174 ? -4.413 2.099 -5.974 1.00 89.94 174 GLU A CA 1
ATOM 1239 C C . GLU A 1 174 ? -4.840 1.749 -4.535 1.00 89.94 174 GLU A C 1
ATOM 1241 O O . GLU A 1 174 ? -5.955 1.249 -4.337 1.00 89.94 174 GLU A O 1
ATOM 1246 N N . PRO A 1 175 ? -4.010 2.026 -3.513 1.00 83.12 175 PRO A N 1
ATOM 1247 C CA . PRO A 1 175 ? -4.331 1.716 -2.117 1.00 83.12 175 PRO A CA 1
ATOM 1248 C C . PRO A 1 175 ? -5.672 2.300 -1.651 1.00 83.12 175 PRO A C 1
ATOM 1250 O O . PRO A 1 175 ? -6.439 1.624 -0.967 1.00 83.12 175 PRO A O 1
ATOM 1253 N N . ASP A 1 176 ? -6.005 3.516 -2.082 1.00 83.25 176 ASP A N 1
ATOM 1254 C CA . ASP A 1 176 ? -7.255 4.184 -1.698 1.00 83.25 176 ASP A CA 1
ATOM 1255 C C . ASP A 1 176 ? -8.492 3.472 -2.272 1.00 83.25 176 ASP A C 1
ATOM 1257 O O . ASP A 1 176 ? -9.552 3.420 -1.640 1.00 83.25 176 ASP A O 1
ATOM 1261 N N . ALA A 1 177 ? -8.343 2.822 -3.431 1.00 86.44 177 ALA A N 1
ATOM 1262 C CA . ALA A 1 177 ? -9.398 2.024 -4.050 1.00 86.44 177 ALA A CA 1
ATOM 1263 C C . ALA A 1 177 ? -9.641 0.681 -3.334 1.00 86.44 177 ALA A C 1
ATOM 1265 O O . ALA A 1 177 ? -10.623 -0.005 -3.612 1.00 86.44 177 ALA A O 1
ATOM 1266 N N . VAL A 1 178 ? -8.755 0.267 -2.427 1.00 86.62 178 VAL A N 1
ATOM 1267 C CA . VAL A 1 178 ? -8.964 -0.909 -1.566 1.00 86.62 178 VAL A CA 1
ATOM 1268 C C . VAL A 1 178 ? -9.848 -0.545 -0.371 1.00 86.62 178 VAL A C 1
ATOM 1270 O O . VAL A 1 178 ? -10.665 -1.350 0.083 1.00 86.62 178 VAL A O 1
ATOM 1273 N N . LEU A 1 179 ? -9.704 0.686 0.121 1.00 86.31 179 LEU A N 1
ATOM 1274 C CA . LEU A 1 179 ? -10.404 1.175 1.304 1.00 86.31 179 LEU A CA 1
ATOM 1275 C C . LEU A 1 179 ? -11.835 1.617 0.981 1.00 86.31 179 LEU A C 1
ATOM 1277 O O . LEU A 1 179 ? -12.745 1.354 1.775 1.00 86.31 179 LEU A O 1
ATOM 1281 N N . SER A 1 180 ? -12.058 2.214 -0.193 1.00 91.75 180 SER A N 1
ATOM 1282 C CA . SER A 1 180 ? -13.392 2.650 -0.619 1.00 91.75 180 SER A CA 1
ATOM 1283 C C . SER A 1 180 ? -14.359 1.463 -0.780 1.00 91.75 180 SER A C 1
ATOM 1285 O O . SER A 1 180 ? -14.069 0.546 -1.552 1.00 91.75 180 SER A O 1
ATOM 1287 N N . PRO A 1 181 ? -15.525 1.458 -0.099 1.00 92.81 181 PRO A N 1
ATOM 1288 C CA . PRO A 1 181 ? -16.509 0.379 -0.208 1.00 92.81 181 PRO A CA 1
ATOM 1289 C C . PRO A 1 181 ? -16.984 0.121 -1.643 1.00 92.81 181 PRO A C 1
ATOM 1291 O O . PRO A 1 181 ? -17.236 -1.026 -1.998 1.00 92.81 181 PRO A O 1
ATOM 1294 N N . GLU A 1 182 ? -17.078 1.172 -2.462 1.00 94.50 182 GLU A N 1
ATOM 1295 C CA . GLU A 1 182 ? -17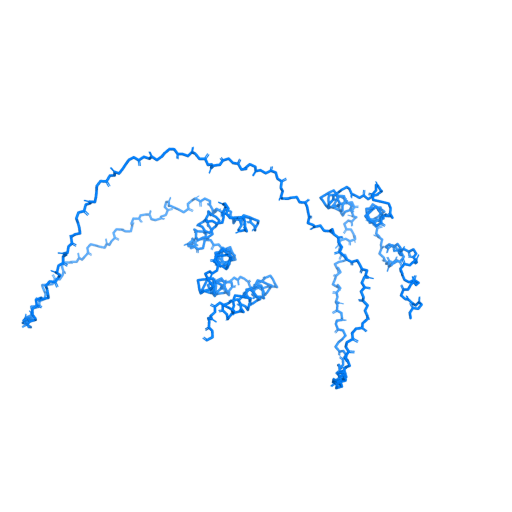.610 1.108 -3.829 1.00 94.50 182 GLU A CA 1
ATOM 1296 C C . GLU A 1 182 ? -16.667 0.384 -4.795 1.00 94.50 182 GLU A C 1
ATOM 1298 O O . GLU A 1 182 ? -17.109 -0.331 -5.692 1.00 94.50 182 GLU A O 1
ATOM 1303 N N . THR A 1 183 ? -15.355 0.544 -4.611 1.00 95.19 183 THR A N 1
ATOM 1304 C CA . THR A 1 183 ? -14.338 -0.016 -5.515 1.00 95.19 183 THR A CA 1
ATOM 1305 C C . THR A 1 183 ? -13.665 -1.265 -4.957 1.00 95.19 183 THR A C 1
ATOM 1307 O O . THR A 1 183 ? -13.003 -1.988 -5.703 1.00 95.19 183 THR A O 1
ATOM 1310 N N . ARG A 1 184 ? -13.882 -1.583 -3.677 1.00 94.88 184 ARG A N 1
ATOM 1311 C CA . ARG A 1 184 ? -13.237 -2.689 -2.959 1.00 94.88 184 ARG A CA 1
ATOM 1312 C C . ARG A 1 184 ? -13.344 -4.041 -3.667 1.00 94.88 184 ARG A C 1
ATOM 1314 O O . ARG A 1 184 ? -12.337 -4.735 -3.814 1.00 94.88 184 ARG A O 1
ATOM 1321 N N . ASP A 1 185 ? -14.538 -4.430 -4.112 1.00 94.62 185 ASP A N 1
ATOM 1322 C CA . ASP A 1 185 ? -14.741 -5.731 -4.767 1.00 94.62 185 ASP A CA 1
ATOM 1323 C C . ASP A 1 185 ? -14.068 -5.797 -6.147 1.00 94.62 185 ASP A C 1
ATOM 1325 O O . ASP A 1 185 ? -13.480 -6.826 -6.497 1.00 94.62 185 ASP A O 1
ATOM 1329 N N . ALA A 1 186 ? -14.083 -4.693 -6.900 1.00 95.00 186 ALA A N 1
ATOM 1330 C CA . ALA A 1 186 ? -13.379 -4.584 -8.176 1.00 95.00 186 ALA A CA 1
ATOM 1331 C C . ALA A 1 186 ? -11.853 -4.633 -7.979 1.00 95.00 186 ALA A C 1
ATOM 1333 O O . ALA A 1 186 ? -11.158 -5.359 -8.697 1.00 95.00 186 ALA A O 1
ATOM 1334 N N . SER A 1 187 ? -11.337 -3.935 -6.961 1.00 94.81 187 SER A N 1
ATOM 1335 C CA . SER A 1 187 ? -9.929 -3.972 -6.553 1.00 94.81 187 SER A CA 1
ATOM 1336 C C . SER A 1 187 ? -9.495 -5.389 -6.170 1.00 94.81 187 SER A C 1
ATOM 1338 O O . SER A 1 187 ? -8.459 -5.858 -6.645 1.00 94.81 187 SER A O 1
ATOM 1340 N N . ARG A 1 188 ? -10.316 -6.122 -5.397 1.00 97.00 188 ARG A N 1
ATOM 1341 C CA . ARG A 1 188 ? -10.066 -7.538 -5.072 1.00 97.00 188 ARG A CA 1
ATOM 1342 C C . ARG A 1 188 ? -9.998 -8.398 -6.329 1.00 97.00 188 ARG A C 1
ATOM 1344 O O . ARG A 1 188 ? -9.031 -9.133 -6.500 1.00 97.00 188 ARG A O 1
ATOM 1351 N N . ALA A 1 189 ? -10.998 -8.310 -7.206 1.00 96.50 189 ALA A N 1
ATOM 1352 C CA . ALA A 1 189 ? -11.066 -9.131 -8.415 1.00 96.50 189 ALA A CA 1
ATOM 1353 C C . ALA A 1 189 ? -9.858 -8.898 -9.338 1.00 96.50 189 ALA A C 1
ATOM 1355 O O . ALA A 1 189 ? -9.245 -9.855 -9.818 1.00 96.50 189 ALA A O 1
ATOM 1356 N N . A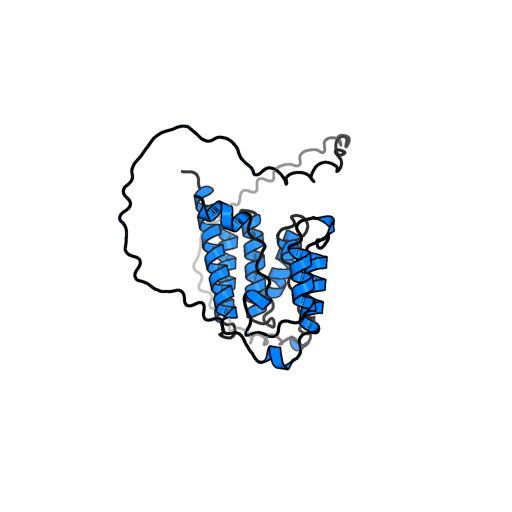RG A 1 190 ? -9.460 -7.634 -9.529 1.00 96.00 190 ARG A N 1
ATOM 1357 C CA . ARG A 1 190 ? -8.270 -7.272 -10.311 1.00 96.00 190 ARG A CA 1
ATOM 1358 C C . ARG A 1 190 ? -6.981 -7.784 -9.660 1.00 96.00 190 ARG A C 1
ATOM 1360 O O . ARG A 1 190 ? -6.138 -8.351 -10.352 1.00 96.00 190 ARG A O 1
ATOM 1367 N N . ALA A 1 191 ? -6.832 -7.643 -8.344 1.00 97.19 191 ALA A N 1
ATOM 1368 C CA . ALA A 1 191 ? -5.670 -8.165 -7.628 1.00 97.19 191 ALA A CA 1
ATOM 1369 C C . ALA A 1 191 ? -5.590 -9.705 -7.700 1.00 97.19 191 ALA A C 1
ATOM 1371 O O . ALA A 1 191 ? -4.521 -10.264 -7.949 1.00 97.19 191 ALA A O 1
ATOM 1372 N N . GLU A 1 192 ? -6.715 -10.414 -7.589 1.00 97.69 192 GLU A N 1
ATOM 1373 C CA . GLU A 1 192 ? -6.746 -11.866 -7.795 1.00 97.69 192 GLU A CA 1
ATOM 1374 C C . GLU A 1 192 ? -6.326 -12.266 -9.214 1.00 97.69 192 GLU A C 1
ATOM 1376 O O . GLU A 1 192 ? -5.593 -13.244 -9.381 1.00 97.69 192 GLU A O 1
ATOM 1381 N N . GLN A 1 193 ? -6.747 -11.511 -10.233 1.00 96.50 193 GLN A N 1
ATOM 1382 C CA . GLN A 1 193 ? -6.337 -11.748 -11.617 1.00 96.50 193 GLN A CA 1
ATOM 1383 C C . GLN A 1 193 ? -4.814 -11.623 -11.772 1.00 96.50 193 GLN A C 1
ATOM 1385 O O . GLN A 1 193 ? -4.189 -12.521 -12.336 1.00 96.50 193 GLN A O 1
ATOM 1390 N N . ILE A 1 194 ? -4.205 -10.567 -11.218 1.00 96.62 194 ILE A N 1
ATOM 1391 C CA . ILE A 1 194 ? -2.746 -10.359 -11.232 1.00 96.62 194 ILE A CA 1
ATOM 1392 C C . ILE A 1 194 ? -2.023 -11.496 -10.500 1.00 96.62 194 ILE A C 1
ATOM 1394 O O . ILE A 1 194 ? -1.035 -12.025 -10.999 1.00 96.62 194 ILE A O 1
ATOM 1398 N N . TYR A 1 195 ? -2.523 -11.922 -9.338 1.00 97.44 195 TYR A N 1
ATOM 1399 C CA . TYR A 1 195 ? -1.910 -13.005 -8.566 1.00 97.44 195 TYR A CA 1
ATOM 1400 C C . TYR A 1 195 ? -1.883 -14.348 -9.317 1.00 97.44 195 TYR A C 1
ATOM 1402 O O . TYR A 1 195 ? -0.907 -15.104 -9.209 1.00 97.44 195 TYR A O 1
ATOM 1410 N N . ARG A 1 196 ? -2.952 -14.655 -10.066 1.00 97.19 196 ARG A N 1
ATOM 1411 C CA . ARG A 1 196 ? -3.109 -15.909 -10.824 1.00 97.19 196 ARG A CA 1
ATOM 1412 C C . ARG A 1 196 ? -2.292 -15.943 -12.118 1.00 97.19 196 ARG A C 1
ATOM 1414 O O . ARG A 1 196 ? -2.113 -17.028 -12.667 1.00 97.19 196 ARG A O 1
ATOM 1421 N N . ARG A 1 197 ? -1.791 -14.800 -12.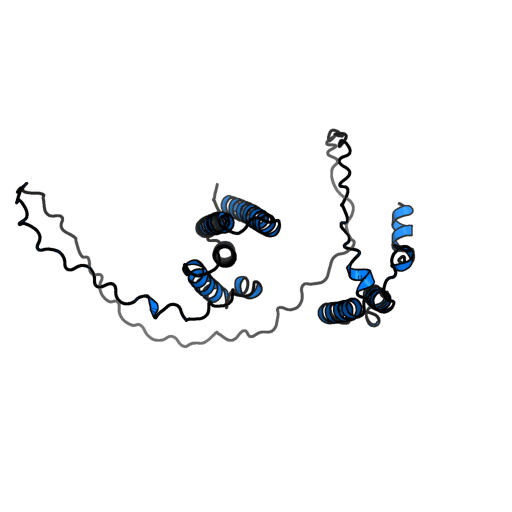596 1.00 96.19 197 ARG A N 1
ATOM 1422 C CA . ARG A 1 197 ? -0.934 -14.721 -13.784 1.00 96.19 197 ARG A CA 1
ATOM 1423 C C . ARG A 1 197 ? 0.449 -15.324 -13.489 1.00 96.19 197 ARG A C 1
ATOM 1425 O O . ARG A 1 197 ? 1.153 -14.805 -12.623 1.00 96.19 197 ARG A O 1
ATOM 1432 N N . PRO A 1 198 ? 0.853 -16.422 -14.155 1.00 94.69 198 PRO A N 1
ATOM 1433 C CA . PRO A 1 198 ? 2.154 -17.052 -13.913 1.00 94.69 198 PRO A CA 1
ATOM 1434 C C . PRO A 1 198 ? 3.320 -16.235 -14.487 1.00 94.69 198 PRO A C 1
ATOM 1436 O O . PRO A 1 198 ? 4.443 -16.367 -14.016 1.00 94.69 198 PRO A O 1
ATOM 1439 N N . ASP A 1 199 ? 3.037 -15.395 -15.480 1.00 94.12 199 ASP A N 1
ATOM 1440 C CA . ASP A 1 199 ? 3.957 -14.470 -16.143 1.00 94.12 199 ASP A CA 1
ATOM 1441 C C . ASP A 1 199 ? 4.192 -13.177 -15.344 1.00 94.12 199 ASP A C 1
ATOM 1443 O O . ASP A 1 199 ? 5.147 -12.448 -15.606 1.00 94.12 199 ASP A O 1
ATOM 1447 N N . ALA A 1 200 ? 3.354 -12.889 -14.343 1.00 95.75 200 ALA A N 1
ATOM 1448 C CA . ALA A 1 200 ? 3.537 -11.729 -13.486 1.00 95.75 200 ALA A CA 1
ATOM 1449 C C . ALA A 1 200 ? 4.751 -11.906 -12.560 1.00 95.75 200 ALA A C 1
ATOM 1451 O O . ALA A 1 200 ? 4.936 -12.949 -11.926 1.00 95.75 200 ALA A O 1
ATOM 1452 N N . ALA A 1 201 ? 5.551 -10.843 -12.430 1.00 96.38 201 ALA A N 1
ATOM 1453 C CA . ALA A 1 201 ? 6.721 -10.834 -11.559 1.00 96.38 201 ALA A CA 1
ATOM 1454 C C . ALA A 1 201 ? 6.349 -11.233 -10.112 1.00 96.38 201 ALA A C 1
ATOM 1456 O O . ALA A 1 201 ? 5.308 -10.793 -9.610 1.00 96.38 201 ALA A O 1
ATOM 1457 N N . PRO A 1 202 ? 7.196 -11.997 -9.390 1.00 96.81 202 PRO A N 1
ATOM 1458 C CA . PRO A 1 202 ? 6.898 -12.431 -8.021 1.00 96.81 202 PRO A CA 1
ATOM 1459 C C . PRO A 1 202 ? 6.551 -11.276 -7.076 1.00 96.81 202 PRO A C 1
ATOM 1461 O O . PRO A 1 202 ? 5.606 -11.375 -6.298 1.00 96.81 202 PRO A O 1
ATOM 1464 N N . VAL A 1 203 ? 7.252 -10.142 -7.195 1.00 96.62 203 VAL A N 1
ATOM 1465 C CA . VAL A 1 203 ? 6.972 -8.931 -6.404 1.00 96.62 203 VAL A CA 1
ATOM 1466 C C . VAL A 1 203 ? 5.535 -8.447 -6.618 1.00 96.62 203 VAL A C 1
ATOM 1468 O O . VAL A 1 203 ? 4.824 -8.183 -5.650 1.00 96.62 203 VAL A O 1
ATOM 1471 N N . LEU A 1 204 ? 5.092 -8.392 -7.876 1.00 96.69 204 LEU A N 1
ATOM 1472 C CA . LEU A 1 204 ? 3.755 -7.937 -8.247 1.00 96.69 204 LEU A CA 1
ATOM 1473 C C . LEU A 1 204 ? 2.679 -8.905 -7.740 1.00 96.69 204 LEU A C 1
ATOM 1475 O O . LEU A 1 204 ? 1.671 -8.484 -7.178 1.00 96.69 204 LEU A O 1
ATOM 1479 N N . ARG A 1 205 ? 2.917 -10.215 -7.873 1.00 97.81 205 ARG A N 1
ATOM 1480 C CA . ARG A 1 205 ? 2.013 -11.255 -7.362 1.00 97.81 205 ARG A CA 1
ATOM 1481 C C . ARG A 1 205 ? 1.894 -11.206 -5.838 1.00 97.81 205 ARG A C 1
ATOM 1483 O O . ARG A 1 205 ? 0.788 -11.325 -5.316 1.00 97.81 205 ARG A O 1
ATOM 1490 N N . ALA A 1 206 ? 2.999 -10.996 -5.121 1.00 97.56 206 ALA A N 1
ATOM 1491 C CA . ALA A 1 206 ? 2.990 -10.847 -3.667 1.00 97.56 206 ALA A CA 1
ATOM 1492 C C . ALA A 1 206 ? 2.199 -9.605 -3.224 1.00 97.56 206 ALA A C 1
ATOM 1494 O O . ALA A 1 206 ? 1.373 -9.688 -2.315 1.00 97.56 206 ALA A O 1
ATOM 1495 N N . GLN A 1 207 ? 2.394 -8.467 -3.898 1.00 97.00 207 GLN A N 1
ATOM 1496 C CA . GLN A 1 207 ? 1.617 -7.250 -3.650 1.00 97.00 207 GLN A CA 1
ATOM 1497 C C . GLN A 1 207 ? 0.125 -7.458 -3.930 1.00 97.00 207 GLN A C 1
ATOM 1499 O O . GLN A 1 207 ? -0.703 -7.111 -3.091 1.00 97.00 207 GLN A O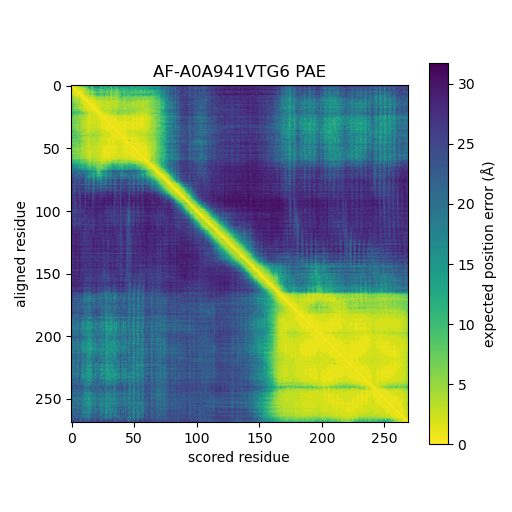 1
ATOM 1504 N N . ALA A 1 208 ? -0.224 -8.093 -5.049 1.00 97.38 208 ALA A N 1
ATOM 1505 C CA . ALA A 1 208 ? -1.608 -8.392 -5.392 1.00 97.38 208 ALA A CA 1
ATOM 1506 C C . ALA A 1 208 ? -2.281 -9.301 -4.344 1.00 97.38 208 ALA A C 1
ATOM 1508 O O . ALA A 1 208 ? -3.378 -9.004 -3.880 1.00 97.38 208 ALA A O 1
ATOM 1509 N N . ALA A 1 209 ? -1.601 -10.361 -3.893 1.00 98.19 209 ALA A N 1
ATOM 1510 C CA . ALA A 1 209 ? -2.094 -11.216 -2.811 1.00 98.19 209 ALA A CA 1
ATOM 1511 C C . ALA A 1 209 ? -2.311 -10.443 -1.501 1.00 98.19 209 ALA A C 1
ATOM 1513 O O . ALA A 1 209 ? -3.295 -10.679 -0.800 1.00 98.19 209 ALA A O 1
ATOM 1514 N N . PHE A 1 210 ? -1.419 -9.504 -1.176 1.00 98.06 210 PHE A N 1
ATOM 1515 C CA . PHE A 1 210 ? -1.562 -8.674 0.016 1.00 98.06 210 PHE A CA 1
ATOM 1516 C C . PHE A 1 210 ? -2.761 -7.721 -0.076 1.00 98.06 210 PHE A C 1
ATOM 1518 O O . PHE A 1 210 ? -3.490 -7.579 0.900 1.00 98.06 210 PHE A O 1
ATOM 1525 N N . ILE A 1 211 ? -3.030 -7.140 -1.247 1.00 97.25 211 ILE A N 1
ATOM 1526 C CA . ILE A 1 211 ? -4.229 -6.319 -1.474 1.00 97.25 211 ILE A CA 1
ATOM 1527 C C . ILE A 1 211 ? -5.505 -7.140 -1.251 1.00 97.25 211 ILE A C 1
ATOM 1529 O O . ILE A 1 211 ? -6.422 -6.686 -0.570 1.00 97.25 211 ILE A O 1
ATOM 1533 N N . VAL A 1 212 ? -5.556 -8.375 -1.761 1.00 97.94 212 VAL A N 1
ATOM 1534 C CA . VAL A 1 212 ? -6.690 -9.282 -1.514 1.00 97.94 212 VAL A CA 1
ATOM 1535 C C . VAL A 1 212 ? -6.866 -9.543 -0.014 1.00 97.94 212 VAL A C 1
ATOM 1537 O O . VAL A 1 212 ? -7.989 -9.513 0.491 1.00 97.94 212 VAL A O 1
ATOM 1540 N N . ALA A 1 213 ? -5.765 -9.731 0.719 1.00 98.00 213 ALA A N 1
ATOM 1541 C CA . ALA A 1 213 ? -5.808 -9.882 2.170 1.00 98.00 213 ALA A CA 1
ATOM 1542 C C . ALA A 1 213 ? -6.359 -8.637 2.883 1.00 98.00 213 ALA A C 1
ATOM 1544 O O . ALA A 1 213 ? -7.174 -8.772 3.793 1.00 98.00 213 ALA A O 1
ATOM 1545 N N . GLN A 1 214 ? -5.950 -7.435 2.463 1.00 96.94 214 GLN A N 1
ATOM 1546 C CA . GLN A 1 214 ? -6.460 -6.175 3.011 1.00 96.94 214 GLN A CA 1
ATOM 1547 C C . GLN A 1 214 ? -7.970 -6.050 2.810 1.00 96.94 214 GLN A C 1
ATOM 1549 O O . GLN A 1 214 ? -8.686 -5.781 3.772 1.00 96.94 214 GLN A O 1
ATOM 1554 N N . VAL A 1 215 ? -8.469 -6.347 1.603 1.00 96.94 215 VAL A N 1
ATOM 1555 C CA . VAL A 1 215 ? -9.913 -6.348 1.323 1.00 96.94 215 VAL A CA 1
ATOM 1556 C C . VAL A 1 215 ? -10.668 -7.287 2.267 1.00 96.94 215 VAL A C 1
ATOM 1558 O O . VAL A 1 215 ? -11.686 -6.892 2.833 1.00 96.94 215 VAL A O 1
ATOM 1561 N N . PHE A 1 216 ? -10.181 -8.515 2.468 1.00 97.38 216 PHE A N 1
ATOM 1562 C CA . PHE A 1 216 ? -10.831 -9.452 3.388 1.00 97.38 216 PHE A CA 1
ATOM 1563 C C . PHE A 1 216 ? -10.771 -8.989 4.847 1.00 97.38 216 PHE A C 1
ATOM 1565 O O . PHE A 1 216 ? -11.748 -9.168 5.575 1.00 97.38 216 PHE A O 1
ATOM 1572 N N . GLY A 1 217 ? -9.671 -8.356 5.264 1.00 96.19 217 GLY A N 1
ATOM 1573 C CA . GLY A 1 217 ? -9.538 -7.766 6.595 1.00 96.19 217 GLY A CA 1
ATOM 1574 C C . GLY A 1 217 ? -10.578 -6.674 6.856 1.00 96.19 217 GLY A C 1
ATOM 1575 O O . GLY A 1 217 ? -11.233 -6.695 7.895 1.00 96.19 217 GLY A O 1
ATOM 1576 N N . GLU A 1 218 ? -10.795 -5.781 5.890 1.00 95.56 218 GLU A N 1
ATOM 1577 C CA . GLU A 1 218 ? -11.816 -4.724 5.974 1.00 95.56 218 GLU A CA 1
ATOM 1578 C C . GLU A 1 218 ? -13.254 -5.270 5.930 1.00 95.56 218 GLU A C 1
ATOM 1580 O O . GLU A 1 218 ? -14.177 -4.657 6.459 1.00 95.56 218 GLU A O 1
ATOM 1585 N N . GLN A 1 219 ? -13.463 -6.448 5.334 1.00 95.69 219 GLN A N 1
ATOM 1586 C CA . GLN A 1 219 ? -14.753 -7.153 5.334 1.00 95.69 219 GLN A CA 1
ATOM 1587 C C . GLN A 1 219 ? -15.003 -7.965 6.621 1.00 95.69 219 GLN A C 1
ATOM 1589 O O . GLN A 1 219 ? -16.018 -8.652 6.717 1.00 95.69 219 GLN A O 1
ATOM 1594 N N . GLY A 1 220 ? -14.078 -7.950 7.588 1.00 96.19 220 GLY A N 1
ATOM 1595 C CA . GLY A 1 220 ? -14.157 -8.772 8.801 1.00 96.19 220 GLY A CA 1
ATOM 1596 C C . GLY A 1 220 ? -13.919 -10.268 8.562 1.00 96.19 220 GLY A C 1
ATOM 1597 O O . GLY A 1 220 ? -14.093 -11.085 9.463 1.00 96.19 220 GLY A O 1
ATOM 1598 N N . ARG A 1 221 ? -13.493 -10.656 7.354 1.00 97.44 221 ARG A N 1
ATOM 1599 C CA . ARG A 1 221 ? -13.205 -12.044 6.964 1.00 97.44 221 ARG A CA 1
ATOM 1600 C C . ARG A 1 221 ? -11.763 -12.408 7.309 1.00 97.44 221 ARG A C 1
ATOM 1602 O O . ARG A 1 221 ? -10.938 -12.694 6.442 1.00 97.44 221 ARG A O 1
ATOM 1609 N N . TYR A 1 222 ? -11.452 -12.379 8.601 1.00 96.88 222 TYR A N 1
ATOM 1610 C CA . TYR A 1 222 ? -10.083 -12.485 9.113 1.00 96.88 222 TYR A CA 1
ATOM 1611 C C . TYR A 1 222 ? -9.372 -13.798 8.744 1.00 96.88 222 TYR A C 1
ATOM 1613 O O . TYR A 1 222 ? -8.191 -13.765 8.403 1.00 96.88 222 TYR A O 1
ATOM 1621 N N . GLY A 1 223 ? -10.080 -14.933 8.709 1.00 96.50 223 GLY A N 1
ATOM 1622 C CA . GLY A 1 223 ? -9.488 -16.218 8.300 1.00 96.50 223 GLY A CA 1
ATOM 1623 C C . GLY A 1 223 ? -9.056 -16.258 6.826 1.00 96.50 223 GLY A C 1
ATOM 1624 O O . GLY A 1 223 ? -7.988 -16.781 6.489 1.00 96.50 223 GLY A O 1
ATOM 1625 N N . ASP A 1 224 ? -9.845 -15.645 5.938 1.00 97.69 224 ASP A N 1
ATOM 1626 C CA . ASP A 1 224 ? -9.478 -15.507 4.525 1.00 97.69 224 ASP A CA 1
ATOM 1627 C C . ASP A 1 224 ? -8.309 -14.533 4.364 1.00 97.69 224 ASP A C 1
ATOM 1629 O O . ASP A 1 224 ? -7.355 -14.817 3.635 1.00 97.69 224 ASP A O 1
ATOM 1633 N N . ALA A 1 225 ? -8.351 -13.410 5.087 1.00 97.75 225 ALA A N 1
ATOM 1634 C CA . ALA A 1 225 ? -7.285 -12.419 5.088 1.00 97.75 225 ALA A CA 1
ATOM 1635 C C . ALA A 1 225 ? -5.943 -13.048 5.493 1.00 97.75 225 ALA A C 1
ATOM 1637 O O . ALA A 1 225 ? -4.970 -12.935 4.751 1.00 97.75 225 ALA A O 1
ATOM 1638 N N . GLU A 1 226 ? -5.900 -13.791 6.603 1.00 97.81 226 GLU A N 1
ATOM 1639 C CA . GLU A 1 226 ? -4.706 -14.514 7.054 1.00 97.81 226 GLU A CA 1
ATOM 1640 C C . GLU A 1 226 ? -4.169 -15.470 5.977 1.00 97.81 226 GLU A C 1
ATOM 1642 O O . GLU A 1 226 ? -2.968 -15.476 5.685 1.00 97.81 226 GLU A O 1
ATOM 1647 N N . THR A 1 227 ? -5.053 -16.238 5.336 1.00 98.19 227 THR A N 1
ATOM 1648 C CA . THR A 1 227 ? -4.670 -17.156 4.253 1.00 98.19 227 THR A CA 1
ATOM 1649 C C . THR A 1 227 ? -3.982 -16.410 3.107 1.00 98.19 227 THR A C 1
ATOM 1651 O O . THR A 1 227 ? -2.950 -16.857 2.596 1.00 98.19 227 THR A O 1
ATOM 1654 N N . TRP A 1 228 ? -4.508 -15.248 2.718 1.00 98.25 228 TRP A N 1
ATOM 1655 C CA . TRP A 1 228 ? -3.933 -14.429 1.654 1.00 98.25 228 TRP A CA 1
ATOM 1656 C C . TRP A 1 228 ? -2.626 -13.734 2.050 1.00 98.25 228 TRP A C 1
ATOM 1658 O O . TRP A 1 228 ? -1.713 -13.680 1.225 1.00 98.25 228 TRP A O 1
ATOM 1668 N N . VAL A 1 229 ? -2.464 -13.297 3.305 1.00 98.31 229 VAL A N 1
ATOM 1669 C CA . VAL A 1 229 ? -1.176 -12.770 3.798 1.00 98.31 229 VAL A CA 1
ATOM 1670 C C . VAL A 1 229 ? -0.090 -13.839 3.734 1.00 98.31 229 VAL A C 1
ATOM 1672 O O . VAL A 1 229 ? 1.015 -13.567 3.266 1.00 98.31 229 VAL A O 1
ATOM 1675 N N . ARG A 1 230 ? -0.394 -15.076 4.147 1.00 98.12 230 ARG A N 1
ATOM 1676 C CA . ARG A 1 230 ? 0.572 -16.184 4.069 1.00 98.12 230 ARG A CA 1
ATOM 1677 C C . ARG A 1 230 ? 0.969 -16.487 2.623 1.00 98.12 230 ARG A C 1
ATOM 1679 O O . ARG A 1 230 ? 2.145 -16.710 2.350 1.00 98.12 230 ARG A O 1
ATOM 1686 N N . ARG A 1 231 ? 0.019 -16.428 1.680 1.00 98.44 231 ARG A N 1
ATOM 1687 C CA . ARG A 1 231 ? 0.316 -16.536 0.239 1.00 98.44 231 ARG A CA 1
ATOM 1688 C C . ARG A 1 231 ? 1.209 -15.396 -0.249 1.00 98.44 231 ARG A C 1
ATOM 1690 O O . ARG A 1 231 ? 2.145 -15.657 -1.000 1.00 98.44 231 ARG A O 1
ATOM 1697 N N . ALA A 1 232 ? 0.946 -14.158 0.172 1.00 98.12 232 ALA A N 1
ATOM 1698 C CA . ALA A 1 232 ? 1.777 -13.006 -0.173 1.00 98.12 232 ALA A CA 1
ATOM 1699 C C . ALA A 1 232 ? 3.218 -13.177 0.335 1.00 98.12 232 ALA A C 1
ATOM 1701 O O . ALA A 1 232 ? 4.162 -12.960 -0.424 1.00 98.12 232 ALA A O 1
ATOM 1702 N N . ALA A 1 233 ? 3.386 -13.638 1.579 1.00 97.94 233 ALA A N 1
ATOM 1703 C CA . ALA A 1 233 ? 4.691 -13.933 2.164 1.00 97.94 233 ALA A CA 1
ATOM 1704 C C . ALA A 1 233 ? 5.440 -15.025 1.380 1.00 97.94 233 ALA A C 1
ATOM 1706 O O . ALA A 1 233 ? 6.563 -14.788 0.945 1.00 97.94 233 ALA A O 1
ATOM 1707 N N . ALA A 1 234 ? 4.784 -16.154 1.092 1.00 97.88 234 ALA A N 1
ATOM 1708 C CA . ALA A 1 234 ? 5.387 -17.257 0.341 1.00 97.88 234 ALA A CA 1
ATOM 1709 C C . ALA A 1 234 ? 5.848 -16.842 -1.070 1.00 97.88 234 ALA A C 1
ATOM 1711 O O . ALA A 1 234 ? 6.906 -17.261 -1.538 1.00 97.88 234 ALA A O 1
ATOM 1712 N N . VAL A 1 235 ? 5.083 -15.988 -1.760 1.00 97.81 235 VAL A N 1
ATOM 1713 C CA . VAL A 1 235 ? 5.492 -15.467 -3.076 1.00 97.81 235 VAL A CA 1
ATOM 1714 C C . VAL A 1 235 ? 6.626 -14.445 -2.949 1.00 97.81 235 VAL A C 1
ATOM 1716 O O . VAL A 1 235 ? 7.547 -14.455 -3.765 1.00 97.81 235 VAL A O 1
ATOM 1719 N N . ASN A 1 236 ? 6.603 -13.590 -1.922 1.00 97.44 236 ASN A N 1
ATOM 1720 C CA . ASN A 1 236 ? 7.689 -12.646 -1.647 1.00 97.44 236 ASN A CA 1
ATOM 1721 C C . ASN A 1 236 ? 9.008 -13.363 -1.328 1.00 97.44 236 ASN A C 1
ATOM 1723 O O . ASN A 1 236 ? 10.070 -12.819 -1.621 1.00 97.44 236 ASN A O 1
ATOM 1727 N N . ASP A 1 237 ? 8.958 -14.594 -0.812 1.00 97.25 237 ASP A N 1
ATOM 1728 C CA . ASP A 1 237 ? 10.164 -15.390 -0.587 1.00 97.25 237 ASP A CA 1
ATOM 1729 C C . ASP A 1 237 ? 10.872 -15.828 -1.870 1.00 97.25 237 ASP A C 1
ATOM 1731 O O . ASP A 1 237 ? 12.089 -16.020 -1.872 1.00 97.25 237 ASP A O 1
ATOM 1735 N N . SER A 1 238 ? 10.121 -15.908 -2.969 1.00 95.56 238 SER A N 1
ATOM 1736 C CA . SER A 1 238 ? 10.645 -16.172 -4.312 1.00 95.56 238 SER A CA 1
ATOM 1737 C C . SER A 1 238 ? 11.088 -14.898 -5.044 1.00 95.56 238 SER A C 1
ATOM 1739 O O . SER A 1 238 ? 11.606 -14.977 -6.156 1.00 95.56 238 SER A O 1
ATOM 1741 N N . ALA A 1 239 ? 10.858 -13.712 -4.470 1.00 94.94 239 ALA A N 1
ATOM 1742 C CA . ALA A 1 239 ? 11.293 -12.453 -5.060 1.00 94.94 239 ALA A CA 1
ATOM 1743 C C . ALA A 1 239 ? 12.802 -12.219 -4.835 1.00 94.94 239 ALA A C 1
ATOM 1745 O O . ALA A 1 239 ? 13.361 -12.720 -3.850 1.00 94.94 239 ALA A O 1
ATOM 1746 N N . PRO A 1 240 ? 13.461 -11.420 -5.701 1.00 94.50 240 PRO A N 1
ATOM 1747 C CA . PRO A 1 240 ? 14.860 -11.045 -5.517 1.00 94.50 240 PRO A CA 1
ATOM 1748 C C . PRO A 1 240 ? 15.133 -10.509 -4.107 1.00 94.50 240 PRO A C 1
ATOM 1750 O O . PRO A 1 240 ? 14.342 -9.743 -3.548 1.00 94.50 240 PRO A O 1
ATOM 1753 N N . THR A 1 241 ? 16.249 -10.939 -3.523 1.00 92.44 241 THR A N 1
ATOM 1754 C CA . THR A 1 241 ? 16.696 -10.510 -2.194 1.00 92.44 241 THR A CA 1
ATOM 1755 C C . THR A 1 241 ? 17.075 -9.031 -2.188 1.00 92.44 241 THR A C 1
ATOM 1757 O O . THR A 1 241 ? 17.656 -8.533 -3.150 1.00 92.44 241 THR A O 1
ATOM 1760 N N . GLY A 1 242 ? 16.779 -8.332 -1.092 1.00 92.00 242 GLY A N 1
ATOM 1761 C CA . GLY A 1 242 ? 17.122 -6.923 -0.896 1.00 92.00 242 GLY A CA 1
ATOM 1762 C C . GLY A 1 242 ? 16.248 -6.275 0.176 1.00 92.00 242 GLY A C 1
ATOM 1763 O O . GLY A 1 242 ? 15.204 -6.820 0.533 1.00 92.00 242 GLY A O 1
ATOM 1764 N N . GLY A 1 243 ? 16.630 -5.087 0.653 1.00 92.25 243 GLY A N 1
ATOM 1765 C CA . GLY A 1 243 ? 15.934 -4.431 1.772 1.00 92.25 243 GLY A CA 1
ATOM 1766 C C . GLY A 1 243 ? 14.437 -4.190 1.530 1.00 92.25 243 GLY A C 1
ATOM 1767 O O . GLY A 1 243 ? 13.643 -4.198 2.466 1.00 92.25 243 GLY A O 1
ATOM 1768 N N . GLU A 1 244 ? 14.012 -4.050 0.273 1.00 93.31 244 GLU A N 1
ATOM 1769 C CA . GLU A 1 244 ? 12.594 -3.900 -0.061 1.00 93.31 244 GLU A CA 1
ATOM 1770 C C . GLU A 1 244 ? 11.788 -5.199 0.148 1.00 93.31 244 GLU A C 1
ATOM 1772 O O . GLU A 1 244 ? 10.617 -5.154 0.531 1.00 93.31 244 GLU A O 1
ATOM 1777 N N . ARG A 1 245 ? 12.409 -6.375 -0.032 1.00 95.62 245 ARG A N 1
ATOM 1778 C CA . ARG A 1 245 ? 11.794 -7.668 0.313 1.00 95.62 245 ARG A CA 1
ATOM 1779 C C . ARG A 1 245 ? 11.541 -7.759 1.816 1.00 95.62 245 ARG A C 1
ATOM 1781 O O . ARG A 1 245 ? 10.454 -8.187 2.210 1.00 95.62 245 ARG A O 1
ATOM 1788 N N . ASP A 1 246 ? 12.500 -7.316 2.624 1.00 96.12 246 ASP A N 1
ATOM 1789 C CA . ASP A 1 246 ? 12.416 -7.357 4.087 1.00 96.12 246 ASP A CA 1
ATOM 1790 C C . ASP A 1 246 ? 11.354 -6.390 4.617 1.00 96.12 246 ASP A C 1
ATOM 1792 O O . ASP A 1 246 ? 10.543 -6.760 5.467 1.00 96.12 246 ASP A O 1
ATOM 1796 N N . ARG A 1 247 ? 11.270 -5.179 4.046 1.00 96.06 247 ARG A N 1
ATOM 1797 C CA . ARG A 1 247 ? 10.205 -4.211 4.363 1.00 96.06 247 ARG A CA 1
ATOM 1798 C C . ARG A 1 247 ? 8.814 -4.770 4.073 1.00 96.06 247 ARG A C 1
ATOM 1800 O O . ARG A 1 247 ? 7.901 -4.589 4.880 1.00 96.06 247 ARG A O 1
ATOM 1807 N N . ARG A 1 248 ? 8.634 -5.466 2.943 1.00 96.81 248 ARG A N 1
ATOM 1808 C CA . ARG A 1 248 ? 7.365 -6.148 2.635 1.00 96.81 248 ARG A CA 1
ATOM 1809 C C . ARG A 1 248 ? 7.074 -7.266 3.631 1.00 96.81 248 ARG A C 1
ATOM 1811 O O . ARG A 1 248 ? 5.955 -7.341 4.127 1.00 96.81 248 ARG A O 1
ATOM 1818 N N . ALA A 1 249 ? 8.070 -8.083 3.970 1.00 97.38 249 ALA A N 1
ATOM 1819 C CA . ALA A 1 249 ? 7.912 -9.154 4.951 1.00 97.38 249 ALA A CA 1
ATOM 1820 C C . ALA A 1 249 ? 7.507 -8.618 6.337 1.00 97.38 249 ALA A C 1
ATOM 1822 O O . ALA A 1 249 ? 6.615 -9.177 6.974 1.00 97.38 249 ALA A O 1
ATOM 1823 N N . GLU A 1 250 ? 8.106 -7.513 6.788 1.00 97.75 250 GLU A N 1
ATOM 1824 C CA . GLU A 1 250 ? 7.719 -6.834 8.031 1.00 97.75 250 GLU A CA 1
ATOM 1825 C C . GLU A 1 250 ? 6.281 -6.304 7.959 1.00 97.75 250 GLU A C 1
ATOM 1827 O O . GLU A 1 250 ? 5.489 -6.530 8.872 1.00 97.75 250 GLU A O 1
ATOM 1832 N N . ARG A 1 251 ? 5.894 -5.681 6.838 1.00 97.44 251 ARG A N 1
ATOM 1833 C CA . ARG A 1 251 ? 4.513 -5.220 6.625 1.00 97.44 251 ARG A CA 1
ATOM 1834 C C . ARG A 1 251 ? 3.508 -6.372 6.709 1.00 97.44 251 ARG A C 1
ATOM 1836 O O . ARG A 1 251 ? 2.463 -6.221 7.338 1.00 97.44 251 ARG A O 1
ATOM 1843 N N . TYR A 1 252 ? 3.826 -7.524 6.118 1.00 97.94 252 TYR A N 1
ATOM 1844 C CA . TYR A 1 252 ? 2.972 -8.714 6.169 1.00 97.94 252 TYR A CA 1
ATOM 1845 C C . TYR A 1 252 ? 2.847 -9.263 7.590 1.00 97.94 252 TYR A C 1
ATOM 1847 O O . TYR A 1 252 ? 1.737 -9.563 8.025 1.00 97.94 252 TYR A O 1
ATOM 185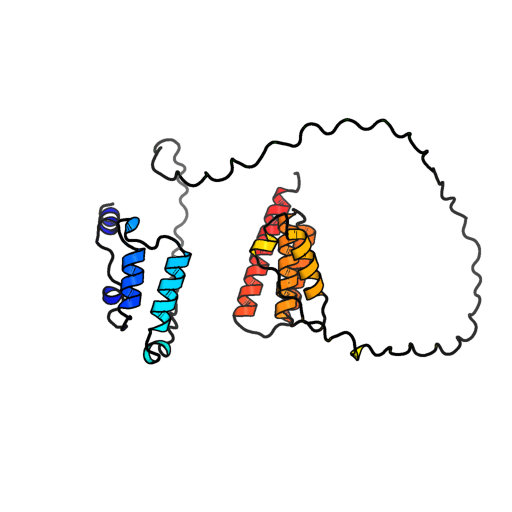5 N N . ARG A 1 253 ? 3.958 -9.336 8.336 1.00 98.19 253 ARG A N 1
ATOM 1856 C CA . ARG A 1 253 ? 3.956 -9.747 9.748 1.00 98.19 253 ARG A CA 1
ATOM 1857 C C . ARG A 1 253 ? 3.124 -8.802 10.612 1.00 98.19 253 ARG A C 1
ATOM 1859 O O . ARG A 1 253 ? 2.283 -9.267 11.374 1.00 98.19 253 ARG A O 1
ATOM 1866 N N . SER A 1 254 ? 3.305 -7.492 10.450 1.00 97.69 254 SER A N 1
ATOM 1867 C CA . SER A 1 254 ? 2.532 -6.478 11.173 1.00 97.69 254 SER A CA 1
ATOM 1868 C C . SER A 1 254 ? 1.029 -6.619 10.918 1.00 97.69 254 SER A C 1
ATOM 1870 O O . SER A 1 254 ? 0.240 -6.662 11.862 1.00 97.69 254 SER A O 1
ATOM 1872 N N . PHE A 1 255 ? 0.626 -6.768 9.654 1.00 97.50 255 PHE A N 1
ATOM 1873 C CA . PHE A 1 255 ? -0.782 -6.921 9.291 1.00 97.50 255 PHE A CA 1
ATOM 1874 C C . PHE A 1 255 ? -1.381 -8.243 9.796 1.00 97.50 255 PHE A C 1
ATOM 1876 O O . PHE A 1 255 ? -2.509 -8.258 10.285 1.00 97.50 255 PHE A O 1
ATOM 1883 N N . LEU A 1 256 ? -0.619 -9.342 9.760 1.00 97.56 256 LEU A N 1
ATOM 1884 C CA . LEU A 1 256 ? -1.057 -10.629 10.302 1.00 97.56 256 LEU A CA 1
ATOM 1885 C C . LEU A 1 256 ? -1.350 -10.544 11.808 1.00 97.56 256 LEU A C 1
ATOM 1887 O O . LEU A 1 256 ? -2.403 -11.000 12.251 1.00 97.56 256 LEU A O 1
ATOM 1891 N N . SER A 1 257 ? -0.470 -9.899 12.578 1.00 97.44 257 SER A N 1
ATOM 1892 C CA . SER A 1 257 ? -0.686 -9.662 14.011 1.00 97.44 257 SER A CA 1
ATOM 1893 C C . SER A 1 257 ? -1.955 -8.843 14.278 1.00 97.44 257 SER A C 1
ATOM 1895 O O . SER A 1 257 ? -2.693 -9.138 15.216 1.00 97.44 257 SER A O 1
ATOM 1897 N N . GLN A 1 258 ? -2.247 -7.839 13.441 1.00 97.12 258 GLN A N 1
ATOM 1898 C CA . GLN A 1 258 ? -3.474 -7.041 13.560 1.00 97.12 258 GLN A CA 1
ATOM 1899 C C . GLN A 1 258 ? -4.733 -7.873 13.287 1.00 97.12 258 GLN A C 1
ATOM 1901 O O . GLN A 1 258 ? -5.713 -7.755 14.022 1.00 97.12 258 GLN A O 1
ATOM 1906 N N . ILE A 1 259 ? -4.711 -8.728 12.259 1.00 97.25 259 ILE A N 1
ATOM 1907 C CA . ILE A 1 259 ? -5.822 -9.638 11.947 1.00 97.25 259 ILE A CA 1
ATOM 1908 C C . ILE A 1 259 ? -6.073 -10.598 13.114 1.00 97.25 259 ILE A C 1
ATOM 1910 O O . ILE A 1 259 ? -7.216 -10.753 13.535 1.00 97.25 259 ILE A O 1
ATOM 1914 N N . GLN A 1 260 ? -5.019 -11.204 13.668 1.00 96.06 260 GLN A N 1
ATOM 1915 C CA . GLN A 1 260 ? -5.135 -12.151 14.782 1.00 96.06 260 GLN A CA 1
ATOM 1916 C C . GLN A 1 260 ? -5.696 -11.493 16.047 1.00 96.06 260 GLN A C 1
ATOM 1918 O O . GLN A 1 260 ? -6.510 -12.096 16.747 1.00 96.06 260 GLN A O 1
ATOM 1923 N N . LEU A 1 261 ? -5.316 -10.239 16.315 1.00 96.81 261 LEU A N 1
ATOM 1924 C CA . LEU A 1 261 ? -5.888 -9.461 17.412 1.00 96.81 261 LEU A CA 1
ATOM 1925 C C . LEU A 1 261 ? -7.398 -9.246 17.211 1.00 96.81 261 LEU A C 1
ATOM 1927 O O . LEU A 1 261 ? -8.185 -9.595 18.086 1.00 96.81 261 LEU A O 1
ATOM 1931 N N . LYS A 1 262 ? -7.816 -8.772 16.029 1.00 95.31 262 LYS A N 1
ATOM 1932 C CA . LYS A 1 262 ? -9.239 -8.557 15.705 1.00 95.31 262 LYS A CA 1
ATOM 1933 C C . LYS A 1 262 ? -10.058 -9.856 15.708 1.00 95.31 262 LYS A C 1
ATOM 1935 O O . LYS A 1 262 ? -11.232 -9.859 16.078 1.00 95.31 262 LYS A O 1
ATOM 1940 N N . GLN A 1 263 ? -9.458 -10.973 15.304 1.00 94.94 263 GLN A N 1
ATOM 1941 C CA . GLN A 1 263 ? -10.106 -12.284 15.345 1.00 94.94 263 GLN A CA 1
ATOM 1942 C C . GLN A 1 263 ? -10.365 -12.751 16.785 1.00 94.94 263 GLN A C 1
ATOM 1944 O O . GLN A 1 263 ? -11.415 -13.324 17.077 1.00 94.94 263 GLN A O 1
ATOM 1949 N N . LYS A 1 264 ? -9.435 -12.468 17.703 1.00 94.75 264 LYS A N 1
ATOM 1950 C CA . LYS A 1 264 ? -9.620 -12.760 19.125 1.00 94.75 264 LYS A CA 1
ATOM 1951 C C . LYS A 1 264 ? -10.784 -11.961 19.717 1.00 94.75 264 LYS A C 1
ATOM 1953 O O . LYS A 1 264 ? -11.581 -12.532 20.449 1.00 94.75 264 LYS A O 1
ATOM 1958 N N . ASP A 1 265 ? -10.919 -10.692 19.341 1.00 94.31 265 ASP A N 1
ATOM 1959 C CA . ASP A 1 265 ? -11.992 -9.814 19.833 1.00 94.31 265 ASP A CA 1
ATOM 1960 C C . ASP A 1 265 ? -13.385 -10.192 19.299 1.00 94.31 265 ASP A C 1
ATOM 1962 O O . ASP A 1 265 ? -14.399 -9.843 19.899 1.00 94.31 265 ASP A O 1
ATOM 1966 N N . THR A 1 266 ? -13.453 -10.904 18.170 1.00 92.88 266 THR A N 1
ATOM 1967 C CA . THR A 1 266 ? -14.721 -11.327 17.546 1.00 92.88 266 THR A CA 1
ATOM 1968 C C . THR A 1 266 ? -15.199 -12.706 17.992 1.00 92.88 266 THR A C 1
ATOM 1970 O O . THR A 1 266 ? -16.335 -13.074 17.696 1.00 92.88 266 THR A O 1
ATOM 1973 N N . THR A 1 267 ? -14.372 -13.465 18.716 1.00 89.88 267 THR A N 1
ATOM 1974 C CA . THR A 1 267 ? -14.764 -14.775 19.245 1.00 89.88 267 THR A CA 1
ATOM 1975 C C . THR A 1 267 ? -15.431 -14.576 20.610 1.00 89.88 267 THR A C 1
ATOM 1977 O O . THR A 1 267 ? -14.760 -14.104 21.530 1.00 89.88 267 THR A O 1
ATOM 1980 N N . PRO A 1 268 ? -16.735 -14.881 20.768 1.00 80.12 268 PRO A N 1
ATOM 1981 C CA . PRO A 1 268 ? -17.401 -14.754 22.060 1.00 80.12 268 PRO A CA 1
ATOM 1982 C C . PRO A 1 268 ? -16.762 -15.693 23.103 1.00 80.12 268 PRO A C 1
ATOM 1984 O O . PRO A 1 268 ? -16.262 -16.755 22.719 1.00 80.12 268 PRO A O 1
ATOM 1987 N N . PRO A 1 269 ? -16.740 -15.284 24.388 1.00 80.06 269 PRO A N 1
ATOM 1988 C CA . PRO A 1 269 ? -16.111 -16.034 25.476 1.00 80.06 269 PRO A CA 1
ATOM 1989 C C . PRO A 1 269 ? -16.785 -17.379 25.766 1.00 80.06 269 PRO A C 1
ATOM 1991 O O . PRO A 1 269 ? -18.007 -17.505 25.518 1.00 80.06 269 PRO A O 1
#

Secondary structure (DSSP, 8-state):
-HHHHHHHHSPPPPHHHH-TTS---HHHHHHHHHHT-SSGGGS-SSHHHHHHHHHHHHHTS-HHHHSS------------------------------------------S------PPPPP-PPPPPP-----PPPPP------PPPPPP-PPP-----GGGS--SPPPPPPPHHHHHSTTTHHHHHHHHHHHHH-TTS-HHHHHHHHHHHHHHHHHTT-HHHHHHHHHHHHHHHHTSPPSHHHHHHHHHHHHHHHHHHHHHHHHS--